Protein AF-A0A328YTG0-F1 (afdb_monomer_lite)

Radius of gyration: 19.17 Å; chains: 1; bounding box: 48×39×54 Å

Sequence (251 aa):
MDTKIQKLYKFLKENRQYNKQVQEGFIKSCIAIKDLSPEQKVLNLLYGVVNTQSQPKIDKIGPFFKKMYQKDSDLTSYKGFIKTLKKEPKSSDSLFELMKSQNGWGAKTSALFVKYIYLIHTDDSLRDFKIWDDFSLNEYELKLPVDAVITHIFKNNLLNQGCRLDFDGINEFIGKYYSKNNDFIIWDELWFWGFITQKIENNKRVSNEFNENKFWCLQYLEKDIVKIKPLAEKFLQILKNLNIELIDRLL

Foldseek 3Di:
DPVLVVVLLVLLVVPVVQVVLLLVVLLCVQQVDPPDALLSSLLSLLVSLQVVDPDQPCVQCVVVVVLCPDPQQDRNAPVSNLCSLPVDDDLLDAQQVSQCPRGRRHNLSSLSSLLSLCCCVPPPVNPVRNSHPNDDPPRDFHFQSDDPLNLCLCVPLVVPPVFDSDRVRVRVSCCVPPRDPVSSSSSNSSNVLSQQQWDADPNDIDRDAGNVVSLVVSVRGDNPCVVVRVSSVVSSVSSVVSVPVVVVVVD

pLDDT: mean 89.76, std 11.79, range [36.12, 98.19]

Secondary structure (DSSP, 8-state):
--HHHHHHHHHHHHTTHHHHHHHHHHHHHHH-STT--HHHHHHHHHHHHHHTSSS--HHHHHHHHHHHTSTT---SSHHHHHHHH-SS--TT--HHHHHHTSTT--HHHHHHHHHHHHHHHH-GGGGGG---TT--GGG--------HHHHHHHHHSS--SS--SSHHHHHHHHHHH--SHHHHHHHHHHHHHHHHH-EEETTEEE-SS--HHHHHT-TTS---HHHHHHHHHHHHHHHHHHHHTTTTT--

Structure (mmCIF, N/CA/C/O backbone):
data_AF-A0A328YTG0-F1
#
_entry.id   AF-A0A328YTG0-F1
#
loop_
_atom_site.group_PDB
_atom_site.id
_atom_site.type_symbol
_atom_site.label_atom_id
_atom_site.label_alt_id
_atom_site.label_comp_id
_atom_site.label_asym_id
_atom_site.label_entity_id
_atom_site.label_seq_id
_atom_site.pdbx_PDB_ins_code
_atom_site.Cartn_x
_atom_site.Cartn_y
_atom_site.Cartn_z
_atom_site.occupancy
_atom_site.B_iso_or_equiv
_atom_site.auth_seq_id
_atom_site.auth_comp_id
_atom_site.auth_asym_id
_atom_site.auth_atom_id
_atom_site.pdbx_PDB_model_num
ATOM 1 N N . MET A 1 1 ? -2.713 19.282 18.626 1.00 53.88 1 MET A N 1
ATOM 2 C CA . MET A 1 1 ? -3.132 18.113 17.826 1.00 53.88 1 MET A CA 1
ATOM 3 C C . MET A 1 1 ? -4.086 17.302 18.676 1.00 53.88 1 MET A C 1
ATOM 5 O O . MET A 1 1 ? -3.816 17.163 19.862 1.00 53.88 1 MET A O 1
ATOM 9 N N . ASP A 1 2 ? -5.209 16.865 18.116 1.00 67.00 2 ASP A N 1
ATOM 10 C CA . ASP A 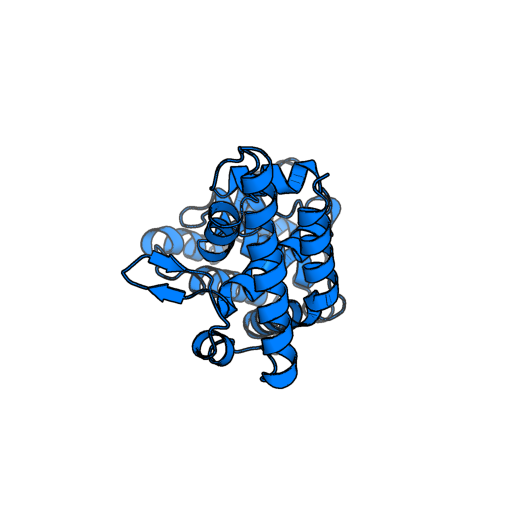1 2 ? -6.239 16.137 18.862 1.00 67.00 2 ASP A CA 1
ATOM 11 C C . ASP A 1 2 ? -5.634 14.877 19.518 1.00 67.00 2 ASP A C 1
ATOM 13 O O . ASP A 1 2 ? -4.998 14.061 18.840 1.00 67.00 2 ASP A O 1
ATOM 17 N N . THR A 1 3 ? -5.799 14.732 20.838 1.00 72.31 3 THR A N 1
ATOM 18 C CA . THR A 1 3 ? -5.273 13.606 21.637 1.00 72.31 3 THR A CA 1
ATOM 19 C C . THR A 1 3 ? -5.761 12.258 21.098 1.00 72.31 3 THR A C 1
ATOM 21 O O . THR A 1 3 ? -5.109 11.227 21.271 1.00 72.31 3 THR A O 1
ATOM 24 N N . LYS A 1 4 ? -6.878 12.266 20.372 1.00 74.88 4 LYS A N 1
ATOM 25 C CA . LYS A 1 4 ? -7.475 11.127 19.682 1.00 74.88 4 LYS A CA 1
ATOM 26 C C . LYS A 1 4 ? -6.690 10.624 18.474 1.00 74.88 4 LYS A C 1
ATOM 28 O O . LYS A 1 4 ? -6.416 9.429 18.382 1.00 74.88 4 LYS A O 1
ATOM 33 N N . ILE A 1 5 ? -6.302 11.519 17.565 1.00 84.94 5 ILE A N 1
ATOM 34 C CA . ILE A 1 5 ? -5.508 11.175 16.371 1.00 84.94 5 ILE A CA 1
ATOM 35 C C . ILE A 1 5 ? -4.171 10.583 16.808 1.00 84.94 5 ILE A C 1
ATOM 37 O O . ILE A 1 5 ? -3.704 9.608 16.228 1.00 84.94 5 ILE A O 1
ATOM 41 N N . GLN A 1 6 ? -3.599 11.113 17.891 1.00 87.75 6 GLN A N 1
ATOM 42 C CA . GLN A 1 6 ? -2.381 10.579 18.491 1.00 87.75 6 GLN A CA 1
ATOM 43 C C . GLN A 1 6 ? -2.583 9.173 19.071 1.00 87.75 6 GLN A C 1
ATOM 45 O O . GLN A 1 6 ? -1.747 8.303 18.833 1.00 87.75 6 GLN A O 1
ATOM 50 N N . LYS A 1 7 ? -3.690 8.918 19.789 1.00 90.81 7 LYS A N 1
ATOM 51 C CA . LYS A 1 7 ? -4.042 7.571 20.284 1.00 90.81 7 LYS A CA 1
ATOM 52 C C . LYS A 1 7 ? -4.216 6.576 19.136 1.00 90.81 7 LYS A C 1
ATOM 54 O O . LYS A 1 7 ? -3.685 5.471 19.215 1.00 90.81 7 LYS A O 1
ATOM 59 N N . LEU A 1 8 ? -4.918 6.974 18.074 1.00 92.50 8 LEU A N 1
ATOM 60 C CA . LEU A 1 8 ? -5.112 6.149 16.885 1.00 92.50 8 LEU A CA 1
ATOM 61 C C . LEU A 1 8 ? -3.778 5.863 16.193 1.00 92.50 8 LEU A C 1
ATOM 63 O O . LEU A 1 8 ? -3.428 4.704 16.017 1.00 92.50 8 LEU A O 1
ATOM 67 N N . TYR A 1 9 ? -2.992 6.892 15.881 1.00 93.75 9 TYR A N 1
ATOM 68 C CA . TYR A 1 9 ? -1.682 6.732 15.252 1.00 93.75 9 TYR A CA 1
ATOM 69 C C . TYR A 1 9 ? -0.744 5.850 16.092 1.00 93.75 9 TYR A C 1
ATOM 71 O O . TYR A 1 9 ? -0.072 4.973 15.553 1.00 93.75 9 TYR A O 1
ATOM 79 N N . LYS A 1 10 ? -0.740 6.019 17.423 1.00 95.44 10 LYS A N 1
ATOM 80 C CA . LYS A 1 10 ? 0.007 5.151 18.343 1.00 95.44 10 LYS A CA 1
ATOM 81 C C . LYS A 1 10 ? -0.454 3.696 18.236 1.00 95.44 10 LYS A C 1
ATOM 83 O O . LYS A 1 10 ? 0.390 2.820 18.079 1.00 95.44 10 LYS A O 1
ATOM 88 N N . PHE A 1 11 ? -1.764 3.445 18.252 1.00 97.12 11 PHE A N 1
ATOM 89 C CA . PHE A 1 11 ? -2.318 2.102 18.068 1.00 97.12 11 PHE A CA 1
ATOM 90 C C . PHE A 1 11 ? -1.890 1.482 16.730 1.00 97.12 11 PHE A C 1
ATOM 92 O O . PHE A 1 11 ? -1.427 0.344 16.715 1.00 97.12 11 PHE A O 1
ATOM 99 N N . LEU A 1 12 ? -1.993 2.224 15.622 1.00 97.25 12 LEU A N 1
ATOM 100 C CA . LEU A 1 12 ? -1.579 1.745 14.298 1.00 97.25 12 LEU A CA 1
ATOM 101 C C . LEU A 1 12 ? -0.088 1.388 14.285 1.00 97.25 12 LEU A C 1
ATOM 103 O O . LEU A 1 12 ? 0.294 0.309 13.842 1.00 97.25 12 LEU A O 1
ATOM 107 N N . LYS A 1 13 ? 0.752 2.259 14.851 1.00 96.94 13 LYS A N 1
ATOM 108 C CA . LYS A 1 13 ? 2.200 2.054 14.935 1.00 96.94 13 LYS A CA 1
ATOM 109 C C . LYS A 1 13 ? 2.576 0.822 15.763 1.00 96.94 13 LYS A C 1
ATOM 111 O O . LYS A 1 13 ? 3.457 0.072 15.352 1.00 96.94 13 LYS A O 1
ATOM 116 N N . GLU A 1 14 ? 1.934 0.622 16.913 1.00 98.06 14 GLU A N 1
ATOM 117 C CA . GLU A 1 14 ? 2.199 -0.499 17.830 1.00 98.06 14 GLU A CA 1
ATOM 118 C C . GLU A 1 14 ? 1.735 -1.854 17.284 1.00 98.06 14 GLU A C 1
ATOM 120 O O . GLU A 1 14 ? 2.237 -2.883 17.724 1.00 98.06 14 GLU A O 1
ATOM 125 N N . ASN A 1 15 ? 0.796 -1.863 16.332 1.00 98.06 15 ASN A N 1
ATOM 126 C CA . ASN A 1 15 ? 0.204 -3.088 15.794 1.00 98.06 15 ASN A CA 1
ATOM 127 C C . ASN A 1 15 ? 0.444 -3.264 14.284 1.00 98.06 15 ASN A C 1
ATOM 129 O O . ASN A 1 15 ? -0.279 -4.007 13.618 1.00 98.06 15 ASN A O 1
ATOM 133 N N . ARG A 1 16 ? 1.471 -2.598 13.740 1.00 96.25 16 ARG A N 1
ATOM 134 C CA . ARG A 1 16 ? 1.787 -2.585 12.300 1.00 96.25 16 ARG A CA 1
ATOM 135 C C . ARG A 1 16 ? 2.134 -3.952 11.706 1.00 96.25 16 ARG A C 1
ATOM 137 O O . ARG A 1 16 ? 2.110 -4.133 10.493 1.00 96.25 16 ARG A O 1
ATOM 144 N N . GLN A 1 17 ? 2.530 -4.913 12.540 1.00 96.56 17 GLN A N 1
ATOM 145 C CA . GLN A 1 17 ? 3.007 -6.224 12.102 1.00 96.56 17 GLN A CA 1
ATOM 146 C C . GLN A 1 17 ? 1.956 -6.998 11.297 1.00 96.56 17 GLN A C 1
ATOM 148 O O . GLN A 1 17 ? 2.320 -7.734 10.385 1.00 96.56 17 GLN A O 1
ATOM 153 N N . TYR A 1 18 ? 0.665 -6.807 11.586 1.00 97.62 18 TYR A N 1
ATOM 154 C CA . TYR A 1 18 ? -0.401 -7.590 10.959 1.00 97.62 18 TYR A CA 1
ATOM 155 C C . TYR A 1 18 ? -0.642 -7.186 9.504 1.00 97.62 18 TYR A C 1
ATOM 157 O O . TYR A 1 18 ? -0.637 -8.033 8.612 1.00 97.62 18 TYR A O 1
ATOM 165 N N . ASN A 1 19 ? -0.800 -5.891 9.230 1.00 97.25 19 ASN A N 1
ATOM 166 C CA . ASN A 1 19 ? -0.928 -5.427 7.853 1.00 97.25 19 ASN A CA 1
ATOM 167 C C . ASN A 1 19 ? 0.410 -5.530 7.114 1.00 97.25 19 ASN A C 1
ATOM 169 O O . ASN A 1 19 ? 0.412 -5.862 5.933 1.00 97.25 19 ASN A O 1
ATOM 173 N N . LYS A 1 20 ? 1.548 -5.321 7.800 1.00 96.81 20 LYS A N 1
ATOM 174 C CA . LYS A 1 20 ? 2.876 -5.575 7.220 1.00 96.81 20 LYS A CA 1
ATOM 175 C C . LYS A 1 20 ? 2.965 -7.003 6.678 1.00 96.81 20 LYS A C 1
ATOM 177 O O . LYS A 1 20 ? 3.354 -7.174 5.529 1.00 96.81 20 LYS A O 1
ATOM 182 N N . GLN A 1 21 ? 2.526 -8.006 7.441 1.00 97.38 21 GLN A N 1
ATOM 183 C CA . GLN A 1 21 ? 2.473 -9.393 6.973 1.00 97.38 21 GLN A CA 1
ATOM 184 C C . GLN A 1 21 ? 1.595 -9.546 5.720 1.00 97.38 21 GLN A C 1
ATOM 186 O O . GLN A 1 21 ? 2.004 -10.191 4.753 1.00 97.38 21 GLN A O 1
ATOM 191 N N . VAL A 1 22 ? 0.412 -8.920 5.706 1.00 97.56 22 VAL A N 1
ATOM 192 C CA . VAL A 1 22 ? -0.492 -8.964 4.546 1.00 97.56 22 VAL A CA 1
ATOM 193 C C . VAL A 1 22 ? 0.151 -8.348 3.302 1.00 97.56 22 VAL A C 1
ATOM 195 O O . VAL A 1 22 ? 0.090 -8.932 2.219 1.00 97.56 22 VAL A O 1
ATOM 198 N N . GLN A 1 23 ? 0.787 -7.187 3.451 1.00 97.06 23 GLN A N 1
ATOM 199 C CA . GLN A 1 23 ? 1.435 -6.470 2.355 1.00 97.06 23 GLN A CA 1
ATOM 200 C C . GLN A 1 23 ? 2.671 -7.192 1.843 1.00 97.06 23 GLN A C 1
ATOM 202 O O . GLN A 1 23 ? 2.830 -7.323 0.634 1.00 97.06 23 GLN A O 1
ATOM 207 N N . GLU A 1 24 ? 3.521 -7.696 2.735 1.00 97.44 24 GLU A N 1
ATOM 208 C CA . GLU A 1 24 ? 4.673 -8.498 2.341 1.00 97.44 24 GLU A CA 1
ATOM 209 C C . GLU A 1 24 ? 4.255 -9.762 1.604 1.00 97.44 24 GLU A C 1
ATOM 211 O O . GLU A 1 24 ? 4.852 -10.085 0.582 1.00 97.44 24 GLU A O 1
ATOM 216 N N . GLY A 1 25 ? 3.237 -10.472 2.098 1.00 97.62 25 GLY A N 1
ATOM 217 C CA . GLY A 1 25 ? 2.728 -11.665 1.432 1.00 97.62 25 GLY A CA 1
ATOM 218 C C . GLY A 1 25 ? 2.202 -11.352 0.034 1.00 97.62 25 GLY A C 1
ATOM 219 O O . GLY A 1 25 ? 2.545 -12.055 -0.914 1.00 97.62 25 GLY A O 1
ATOM 220 N N . PHE A 1 26 ? 1.467 -10.245 -0.122 1.00 97.69 26 PHE A N 1
ATOM 221 C CA . PHE A 1 26 ? 1.035 -9.766 -1.433 1.00 97.69 26 PHE A CA 1
ATOM 222 C C . PHE A 1 26 ? 2.227 -9.446 -2.343 1.00 97.69 26 PHE A C 1
ATOM 224 O O . PHE A 1 26 ? 2.309 -9.986 -3.443 1.00 97.69 26 PHE A O 1
ATOM 231 N N . ILE A 1 27 ? 3.181 -8.630 -1.887 1.00 98.06 27 ILE A N 1
ATOM 232 C CA . ILE A 1 27 ? 4.365 -8.257 -2.674 1.00 98.06 27 ILE A CA 1
ATOM 233 C C . ILE A 1 27 ? 5.129 -9.513 -3.106 1.00 98.06 27 ILE A C 1
ATOM 235 O O . ILE A 1 27 ? 5.386 -9.700 -4.295 1.00 98.06 27 ILE A O 1
ATOM 239 N N . LYS A 1 28 ? 5.439 -10.405 -2.159 1.00 97.50 28 LYS A N 1
ATOM 240 C CA . LYS A 1 28 ? 6.154 -11.661 -2.416 1.00 97.50 28 LYS A CA 1
ATOM 241 C C . LYS A 1 28 ? 5.385 -12.545 -3.399 1.00 97.50 28 LYS A C 1
ATOM 243 O O . LYS A 1 28 ? 6.006 -13.102 -4.294 1.00 97.50 28 LYS A O 1
ATOM 248 N N . SER A 1 29 ? 4.054 -12.604 -3.323 1.00 96.75 29 SER A N 1
ATOM 249 C CA . SER A 1 29 ? 3.248 -13.352 -4.301 1.00 96.75 29 SER A CA 1
ATOM 250 C C . SER A 1 29 ? 3.416 -12.850 -5.742 1.00 96.75 29 SER A C 1
ATOM 252 O O . SER A 1 29 ? 3.275 -13.631 -6.679 1.00 96.75 29 SER A O 1
ATOM 254 N N . CYS A 1 30 ? 3.752 -11.568 -5.928 1.00 97.19 30 CYS A N 1
ATOM 255 C CA . CYS A 1 30 ? 3.998 -10.984 -7.244 1.00 97.19 30 CYS A CA 1
ATOM 256 C C . CYS A 1 30 ? 5.449 -11.172 -7.718 1.00 97.19 30 CYS A C 1
ATOM 258 O O . CYS A 1 30 ? 5.671 -11.414 -8.905 1.00 97.19 30 CYS A O 1
ATOM 260 N N . ILE A 1 31 ? 6.435 -11.022 -6.823 1.00 96.50 31 ILE A N 1
ATOM 261 C CA . ILE A 1 31 ? 7.846 -10.842 -7.224 1.00 96.50 31 ILE A CA 1
ATOM 262 C C . ILE A 1 31 ? 8.825 -11.890 -6.681 1.00 96.50 31 ILE A C 1
ATOM 264 O O . ILE A 1 31 ? 9.949 -11.961 -7.170 1.00 96.50 31 ILE A O 1
ATOM 268 N N . ALA A 1 32 ? 8.438 -12.706 -5.696 1.00 93.06 32 ALA A N 1
ATOM 269 C CA . ALA A 1 32 ? 9.299 -13.731 -5.096 1.00 93.06 32 ALA A CA 1
ATOM 270 C C . ALA A 1 32 ? 9.244 -15.064 -5.865 1.00 93.06 32 ALA A C 1
ATOM 272 O O . ALA A 1 32 ? 9.279 -16.144 -5.277 1.00 93.06 32 ALA A O 1
ATOM 273 N N . ILE A 1 33 ? 9.135 -14.985 -7.191 1.00 92.06 33 ILE A N 1
ATOM 274 C CA . ILE A 1 33 ? 9.243 -16.137 -8.086 1.00 92.06 33 ILE A CA 1
ATOM 275 C C . ILE A 1 33 ? 10.714 -16.259 -8.486 1.00 92.06 33 ILE A C 1
ATOM 277 O O . ILE A 1 33 ? 11.394 -15.258 -8.728 1.00 92.06 33 ILE A O 1
ATOM 281 N N . LYS A 1 34 ? 11.216 -17.494 -8.511 1.00 90.25 34 LYS A N 1
ATOM 282 C CA . LYS A 1 34 ? 12.612 -17.774 -8.839 1.00 90.25 34 LYS A CA 1
ATOM 283 C C . LYS A 1 34 ? 12.952 -17.238 -10.237 1.00 90.25 34 LYS A C 1
ATOM 285 O O . LYS A 1 34 ? 12.151 -17.376 -11.157 1.00 90.25 34 LYS A O 1
ATOM 290 N N . ASP A 1 35 ? 14.145 -16.662 -10.369 1.00 90.69 35 ASP A N 1
ATOM 291 C CA . ASP A 1 35 ? 14.746 -16.256 -11.644 1.00 90.69 35 ASP A CA 1
ATOM 292 C C . ASP A 1 35 ? 13.957 -15.185 -12.435 1.00 90.69 35 ASP A C 1
ATOM 294 O O . ASP A 1 35 ? 14.142 -15.053 -13.643 1.00 90.69 35 ASP A O 1
ATOM 298 N N . LEU A 1 36 ? 13.102 -14.382 -11.776 1.00 94.75 36 LEU A N 1
ATOM 299 C CA . LEU A 1 36 ? 12.457 -13.241 -12.437 1.00 94.75 36 LEU A CA 1
ATOM 300 C C . LEU A 1 36 ? 13.445 -12.109 -12.730 1.00 94.75 36 LEU A C 1
ATOM 302 O O . LEU A 1 36 ? 14.123 -11.610 -11.823 1.00 94.75 36 LEU A O 1
ATOM 306 N N . SER A 1 37 ? 13.420 -11.623 -13.970 1.00 95.44 37 SER A N 1
ATOM 307 C CA . SER A 1 37 ? 14.099 -10.387 -14.359 1.00 95.44 37 SER A CA 1
ATOM 308 C C . SER A 1 37 ? 13.442 -9.151 -13.713 1.00 95.44 37 SER A C 1
ATOM 310 O O . SER A 1 37 ? 12.271 -9.213 -13.310 1.00 95.44 37 SER A O 1
ATOM 312 N N . PRO A 1 38 ? 14.144 -8.005 -13.618 1.00 96.12 38 PRO A N 1
ATOM 313 C CA . PRO A 1 38 ? 13.551 -6.745 -13.159 1.00 96.12 38 PRO A CA 1
ATOM 314 C C . PRO A 1 38 ? 12.253 -6.381 -13.893 1.00 96.12 38 PRO A C 1
ATOM 316 O O . PRO A 1 38 ? 11.261 -6.017 -13.257 1.00 96.12 38 PRO A O 1
ATOM 319 N N . GLU A 1 39 ? 12.217 -6.566 -15.215 1.00 96.50 39 GLU A N 1
ATOM 320 C CA . GLU A 1 39 ? 11.044 -6.292 -16.046 1.00 96.50 39 GLU A CA 1
ATOM 321 C C . GLU A 1 39 ? 9.861 -7.172 -15.649 1.00 96.50 39 GLU A C 1
ATOM 323 O O . GLU A 1 39 ? 8.743 -6.685 -15.476 1.00 96.50 39 GLU A O 1
ATOM 328 N N . GLN A 1 40 ? 10.100 -8.469 -15.451 1.00 96.69 40 GLN A N 1
ATOM 329 C CA . GLN A 1 40 ? 9.052 -9.396 -15.036 1.00 96.69 40 GLN A CA 1
ATOM 330 C C . GLN A 1 40 ? 8.542 -9.073 -13.629 1.00 96.69 40 GLN A C 1
ATOM 332 O O . GLN A 1 40 ? 7.333 -9.112 -13.399 1.00 96.69 40 GLN A O 1
ATOM 337 N N . LYS A 1 41 ? 9.428 -8.699 -12.695 1.00 97.81 41 LYS A N 1
ATOM 338 C CA . LYS A 1 41 ? 9.031 -8.285 -11.340 1.00 97.81 41 LYS A CA 1
ATOM 339 C C . LYS A 1 41 ? 8.116 -7.062 -11.375 1.00 97.81 41 LYS A C 1
ATOM 341 O O . LYS A 1 41 ? 7.051 -7.090 -10.753 1.00 97.81 41 LYS A O 1
ATOM 346 N N . VAL A 1 42 ? 8.488 -6.003 -12.104 1.00 97.62 42 VAL A N 1
ATOM 347 C CA . VAL A 1 42 ? 7.652 -4.794 -12.173 1.00 97.62 42 VAL A CA 1
ATOM 348 C C . VAL A 1 42 ? 6.337 -5.062 -12.906 1.00 97.62 42 VAL A C 1
ATOM 350 O O . VAL A 1 42 ? 5.290 -4.625 -12.431 1.00 97.62 42 VAL A O 1
ATOM 353 N N . LEU A 1 43 ? 6.343 -5.840 -13.996 1.00 97.75 43 LEU A N 1
ATOM 354 C CA . LEU A 1 43 ? 5.121 -6.223 -14.710 1.00 97.75 43 LEU A CA 1
ATOM 355 C C . LEU A 1 43 ? 4.175 -7.033 -13.818 1.00 97.75 43 LEU A C 1
ATOM 357 O O . LEU A 1 43 ? 2.995 -6.691 -13.719 1.00 97.75 43 LEU A O 1
ATOM 361 N N . ASN A 1 44 ? 4.680 -8.048 -13.113 1.00 97.88 44 ASN A N 1
ATOM 362 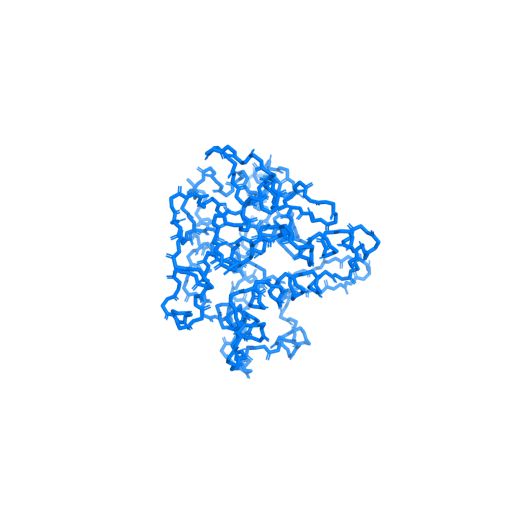C CA . ASN A 1 44 ? 3.879 -8.842 -12.183 1.00 97.88 44 ASN A CA 1
ATOM 363 C C . ASN A 1 44 ? 3.287 -7.980 -11.066 1.00 97.88 44 ASN A C 1
ATOM 365 O O . ASN A 1 44 ? 2.117 -8.143 -10.720 1.00 97.88 44 ASN A O 1
ATOM 369 N N . LEU A 1 45 ? 4.064 -7.037 -10.525 1.00 98.19 45 LEU A N 1
ATOM 370 C CA . LEU A 1 45 ? 3.573 -6.106 -9.513 1.00 98.19 45 LEU A CA 1
ATOM 371 C C . LEU A 1 45 ? 2.480 -5.181 -10.073 1.00 98.19 45 LEU A C 1
ATOM 373 O O . LEU A 1 45 ? 1.453 -4.992 -9.421 1.00 98.19 45 LEU A O 1
ATOM 377 N N . LEU A 1 46 ? 2.655 -4.637 -11.283 1.00 97.44 46 LEU A N 1
ATOM 378 C CA . LEU A 1 46 ? 1.648 -3.811 -11.961 1.00 97.44 46 LEU A CA 1
ATOM 379 C C . LEU A 1 46 ? 0.340 -4.592 -12.173 1.00 97.44 46 LEU A C 1
ATOM 381 O O . LEU A 1 46 ? -0.737 -4.079 -11.859 1.00 97.44 46 LEU A O 1
ATOM 385 N N . TYR A 1 47 ? 0.425 -5.839 -12.652 1.00 96.25 47 TYR A N 1
ATOM 386 C CA . TYR A 1 47 ? -0.733 -6.727 -12.796 1.00 96.25 47 TYR A CA 1
ATOM 387 C C . TYR A 1 47 ? -1.401 -7.012 -11.453 1.00 96.25 47 TYR A C 1
ATOM 389 O O . TYR A 1 47 ? -2.619 -6.867 -11.332 1.00 96.25 47 TYR A O 1
ATOM 397 N N . GLY A 1 48 ? -0.612 -7.363 -10.435 1.00 95.75 48 GLY A N 1
ATOM 398 C CA . GLY A 1 48 ? -1.102 -7.604 -9.083 1.00 95.75 48 GLY A CA 1
ATOM 399 C C . GLY A 1 48 ? -1.888 -6.408 -8.554 1.00 95.75 48 GLY A C 1
ATOM 400 O O . GLY A 1 48 ? -3.027 -6.562 -8.121 1.00 95.75 48 GLY A O 1
ATOM 401 N N . VAL A 1 49 ? -1.321 -5.202 -8.654 1.00 95.88 49 VAL A N 1
ATOM 402 C CA . VAL A 1 49 ? -1.954 -3.963 -8.181 1.00 95.88 49 VAL A CA 1
ATOM 403 C C . VAL A 1 49 ? -3.261 -3.673 -8.919 1.00 95.88 49 VAL A C 1
ATOM 405 O O . VAL A 1 49 ? -4.265 -3.366 -8.272 1.00 95.88 49 VAL A O 1
ATOM 408 N N . VAL A 1 50 ? -3.293 -3.788 -10.248 1.00 93.81 50 VAL A N 1
ATOM 409 C CA . VAL A 1 50 ? -4.524 -3.591 -11.034 1.00 93.81 50 VAL A CA 1
ATOM 410 C C . VAL A 1 50 ? -5.612 -4.581 -10.618 1.00 93.81 50 VAL A C 1
ATOM 412 O O . VAL A 1 50 ? -6.765 -4.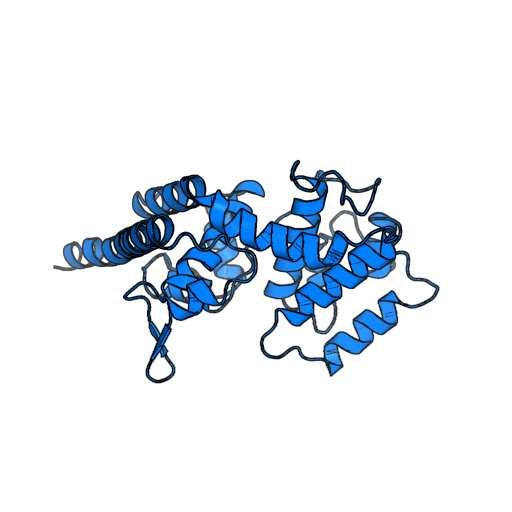183 -10.447 1.00 93.81 50 VAL A O 1
ATOM 415 N N . ASN A 1 51 ? -5.244 -5.839 -10.383 1.00 90.94 51 ASN A N 1
ATOM 416 C CA . ASN A 1 51 ? -6.179 -6.896 -10.007 1.00 90.94 51 ASN A CA 1
ATOM 417 C C . ASN A 1 51 ? -6.684 -6.790 -8.558 1.00 90.94 51 ASN A C 1
ATOM 419 O O . ASN A 1 51 ? -7.605 -7.508 -8.183 1.00 90.94 51 ASN A O 1
ATOM 423 N N . THR A 1 52 ? -6.160 -5.859 -7.751 1.00 88.31 52 THR A N 1
ATOM 424 C CA . THR A 1 52 ? -6.774 -5.511 -6.454 1.00 88.31 52 THR A CA 1
ATOM 425 C C . THR A 1 52 ? -8.028 -4.638 -6.589 1.00 88.31 52 THR A C 1
ATOM 427 O O . THR A 1 52 ? -8.752 -4.426 -5.613 1.00 88.31 52 THR A O 1
ATOM 430 N N . GLN A 1 53 ? -8.299 -4.089 -7.779 1.00 81.06 53 GLN A N 1
ATOM 431 C CA . GLN A 1 53 ? -9.518 -3.326 -8.038 1.00 81.06 53 GLN A CA 1
ATOM 432 C C . GLN A 1 53 ? -10.721 -4.270 -8.122 1.00 81.06 53 GLN A C 1
ATOM 434 O O . GLN A 1 53 ? -10.663 -5.300 -8.782 1.00 81.06 53 GLN A O 1
ATOM 439 N N . SER A 1 54 ? -11.850 -3.891 -7.519 1.00 74.06 54 SER A N 1
ATOM 440 C CA . SER A 1 54 ? -13.076 -4.699 -7.585 1.00 74.06 54 SER A CA 1
ATOM 441 C C . SER A 1 54 ? -13.642 -4.816 -9.004 1.00 74.06 54 SER A C 1
ATOM 443 O O . SER A 1 54 ? -14.278 -5.813 -9.325 1.00 74.06 54 SER A O 1
ATOM 445 N N . GLN A 1 55 ? -13.440 -3.788 -9.838 1.00 79.69 55 GLN A N 1
ATOM 446 C CA . GLN A 1 55 ? -13.867 -3.733 -11.241 1.00 79.69 55 GLN A CA 1
ATOM 447 C C . GLN A 1 55 ? -12.848 -2.915 -12.056 1.00 79.69 55 GLN A C 1
ATOM 449 O O . GLN A 1 55 ? -13.055 -1.715 -12.276 1.00 79.69 55 GLN A O 1
ATOM 454 N N . PRO A 1 56 ? -11.710 -3.509 -12.458 1.00 80.69 56 PRO A N 1
ATOM 455 C CA . PRO A 1 56 ? -10.713 -2.802 -13.249 1.00 80.69 56 PRO A CA 1
ATOM 456 C C . PRO A 1 56 ? -11.297 -2.403 -14.607 1.00 80.69 56 PRO A C 1
ATOM 458 O O . PRO A 1 56 ? -11.954 -3.193 -15.283 1.00 80.69 56 PRO A O 1
ATOM 461 N N . LYS A 1 57 ? -11.045 -1.163 -15.039 1.00 86.75 57 LYS A N 1
ATOM 462 C CA . LYS A 1 57 ? -11.467 -0.671 -16.363 1.00 86.75 57 LYS A CA 1
ATOM 463 C C . LYS A 1 57 ? -10.511 -1.203 -17.433 1.00 86.75 57 LYS A C 1
ATOM 465 O O . LYS A 1 57 ? -9.677 -0.448 -17.928 1.00 86.75 57 LYS A O 1
ATOM 470 N N . ILE A 1 58 ? -10.608 -2.497 -17.750 1.00 88.25 58 ILE A N 1
ATOM 471 C CA . ILE A 1 58 ? -9.647 -3.233 -18.592 1.00 88.25 58 ILE A CA 1
ATOM 472 C C . ILE A 1 58 ? -9.393 -2.524 -19.928 1.00 88.25 58 ILE A C 1
ATOM 474 O O . ILE A 1 58 ? -8.234 -2.348 -20.290 1.00 88.25 58 ILE A O 1
ATOM 478 N N . ASP A 1 59 ? -10.424 -2.002 -20.597 1.00 92.75 59 ASP A N 1
ATOM 479 C CA . ASP A 1 59 ? -10.260 -1.275 -21.869 1.00 92.75 59 ASP A CA 1
ATOM 480 C C . ASP A 1 59 ? -9.380 -0.024 -21.746 1.00 92.75 59 ASP A C 1
ATOM 482 O O . ASP A 1 59 ? -8.679 0.357 -22.683 1.00 92.75 59 ASP A O 1
ATOM 486 N N . LYS A 1 60 ? -9.378 0.613 -20.570 1.00 93.12 60 LYS A N 1
ATOM 487 C CA . LYS A 1 60 ? -8.518 1.768 -20.278 1.00 93.12 60 LYS A CA 1
ATOM 488 C C . LYS A 1 60 ? -7.105 1.354 -19.881 1.00 93.12 60 LYS A C 1
ATOM 490 O O . LYS A 1 60 ? -6.169 2.096 -20.153 1.00 93.12 60 LYS A O 1
ATOM 495 N N . ILE A 1 61 ? -6.960 0.190 -19.252 1.00 93.19 61 ILE A N 1
ATOM 496 C CA . ILE A 1 61 ? -5.693 -0.329 -18.723 1.00 93.19 61 ILE A CA 1
ATOM 497 C C . ILE A 1 61 ? -4.891 -1.078 -19.802 1.00 93.19 61 ILE A C 1
ATOM 499 O O . ILE A 1 61 ? -3.664 -1.029 -19.815 1.00 93.19 61 ILE A O 1
ATOM 503 N N . GLY A 1 62 ? -5.561 -1.739 -20.747 1.00 95.00 62 GLY A N 1
ATOM 504 C CA . GLY A 1 62 ? -4.935 -2.510 -21.822 1.00 95.00 62 GLY A CA 1
ATOM 505 C C . GLY A 1 62 ? -3.886 -1.727 -22.624 1.00 95.00 62 GLY A C 1
ATOM 506 O O . GLY A 1 62 ? -2.781 -2.240 -22.803 1.00 95.00 62 GLY A O 1
ATOM 507 N N . PRO A 1 63 ? -4.158 -0.483 -23.069 1.00 95.06 63 PRO A N 1
ATOM 508 C CA . PRO A 1 63 ? -3.164 0.351 -23.745 1.00 95.06 63 PRO A CA 1
ATOM 509 C C . PRO A 1 63 ? -1.897 0.609 -22.919 1.00 95.06 63 PRO A C 1
ATOM 511 O O . PRO A 1 63 ? -0.807 0.629 -23.486 1.00 95.06 63 PRO A O 1
ATOM 514 N N . PHE A 1 64 ? -2.016 0.754 -21.594 1.00 95.81 64 PHE A N 1
ATOM 515 C CA . PHE A 1 64 ? -0.858 0.912 -20.712 1.00 95.81 64 PHE A CA 1
ATOM 516 C C . PHE A 1 64 ? 0.026 -0.339 -20.728 1.00 95.81 64 PHE A C 1
ATOM 518 O O . PHE A 1 64 ? 1.229 -0.224 -20.931 1.00 95.81 64 PHE A O 1
ATOM 525 N N . PHE A 1 65 ? -0.548 -1.538 -20.590 1.00 96.25 65 PHE A N 1
ATOM 526 C CA . PHE A 1 65 ? 0.259 -2.759 -20.664 1.00 96.25 65 PHE A CA 1
ATOM 527 C C . PHE A 1 65 ? 0.829 -2.976 -22.061 1.00 96.25 65 PHE A C 1
ATOM 529 O O . PHE A 1 65 ? 2.008 -3.278 -22.173 1.00 96.25 65 PHE A O 1
ATOM 536 N N . LYS A 1 66 ? 0.058 -2.735 -23.131 1.00 95.69 66 LYS A N 1
ATOM 537 C CA . LYS A 1 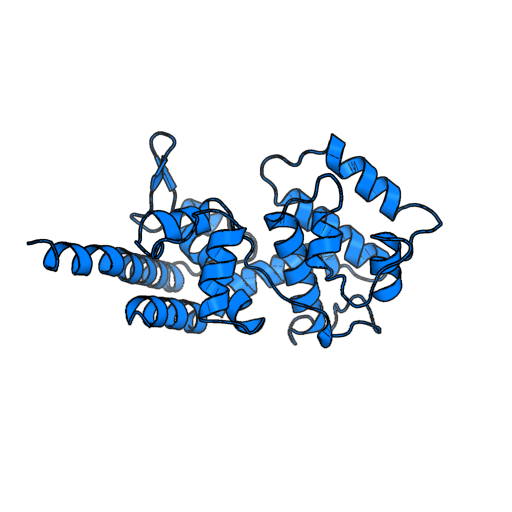66 ? 0.596 -2.790 -24.502 1.00 95.69 66 LYS A CA 1
ATOM 538 C C . LYS A 1 66 ? 1.842 -1.923 -24.640 1.00 95.69 66 LYS A C 1
ATOM 540 O O . LYS A 1 66 ? 2.824 -2.406 -25.184 1.00 95.69 66 LYS A O 1
ATOM 545 N N . LYS A 1 67 ? 1.807 -0.699 -24.099 1.00 94.94 67 LYS A N 1
ATOM 546 C CA . LYS A 1 67 ? 2.957 0.207 -24.039 1.00 94.94 67 LYS A CA 1
ATOM 547 C C . LYS A 1 67 ? 4.143 -0.432 -23.314 1.00 94.94 67 LYS A C 1
ATOM 549 O O . LYS A 1 67 ? 5.206 -0.476 -23.907 1.00 94.94 67 LYS A O 1
ATOM 554 N N . MET A 1 68 ? 3.957 -1.002 -22.117 1.00 95.88 68 MET A N 1
ATOM 555 C CA . MET A 1 68 ? 5.042 -1.641 -21.343 1.00 95.88 68 MET A CA 1
ATOM 556 C C . MET A 1 68 ? 5.745 -2.806 -22.069 1.00 95.88 68 MET A C 1
ATOM 558 O O . MET A 1 68 ? 6.883 -3.121 -21.740 1.00 95.88 68 MET A O 1
ATOM 562 N N . TYR A 1 69 ? 5.082 -3.453 -23.035 1.00 94.81 69 TYR A N 1
ATOM 563 C CA . TYR A 1 69 ? 5.652 -4.537 -23.849 1.00 94.81 69 TYR A CA 1
ATOM 564 C C . TYR A 1 69 ? 6.216 -4.060 -25.203 1.00 94.81 69 TYR A C 1
ATOM 566 O O . TYR A 1 69 ? 6.647 -4.883 -26.013 1.00 94.81 69 TYR A O 1
ATOM 574 N N . GLN A 1 70 ? 6.199 -2.755 -25.494 1.00 92.25 70 GLN A N 1
ATOM 575 C CA . GLN A 1 70 ? 6.810 -2.219 -26.713 1.00 92.25 70 GLN A CA 1
ATOM 576 C C . GLN A 1 70 ? 8.339 -2.267 -26.634 1.00 92.25 70 GLN A C 1
ATOM 578 O O . GLN A 1 70 ? 8.925 -2.185 -25.559 1.00 92.25 70 GLN A O 1
ATOM 583 N N . LYS A 1 71 ? 8.994 -2.361 -27.798 1.00 80.94 71 LYS A N 1
ATOM 584 C CA . LYS A 1 71 ? 10.458 -2.486 -27.916 1.00 80.94 71 LYS A CA 1
ATOM 585 C C . LYS A 1 71 ? 11.227 -1.291 -27.335 1.00 80.94 71 LYS A C 1
ATOM 587 O O . LYS A 1 71 ? 12.385 -1.439 -26.969 1.00 80.94 71 LYS A O 1
ATOM 592 N N . ASP A 1 72 ? 10.615 -0.114 -27.312 1.00 84.12 72 ASP A N 1
ATOM 593 C CA . ASP A 1 72 ? 11.178 1.121 -26.765 1.00 84.12 72 ASP A CA 1
ATOM 594 C C . ASP A 1 72 ? 10.934 1.293 -25.256 1.00 84.12 72 ASP A C 1
ATOM 596 O O . ASP A 1 72 ? 11.435 2.256 -24.675 1.00 84.12 72 ASP A O 1
ATOM 600 N N . SER A 1 73 ? 10.209 0.370 -24.613 1.00 87.56 73 SER A N 1
ATOM 601 C CA . SER A 1 73 ? 10.112 0.327 -23.154 1.00 87.56 73 SER A CA 1
ATOM 602 C C . SER A 1 73 ? 11.396 -0.207 -22.537 1.00 87.56 73 SER A C 1
ATOM 604 O O . SER A 1 73 ? 11.961 -1.198 -22.995 1.00 87.56 73 SER A O 1
ATOM 606 N N . ASP A 1 74 ? 11.812 0.420 -21.444 1.00 94.94 74 ASP A N 1
ATOM 607 C CA . ASP A 1 74 ? 12.884 -0.064 -20.587 1.00 94.94 74 ASP A CA 1
ATOM 608 C C . ASP A 1 74 ? 12.328 -0.233 -19.176 1.00 94.94 74 ASP A C 1
ATOM 610 O O . ASP A 1 74 ? 11.955 0.737 -18.521 1.00 94.94 74 ASP A O 1
ATOM 614 N N . LEU A 1 75 ? 12.242 -1.478 -18.722 1.00 96.62 75 LEU A N 1
ATOM 615 C CA . LEU A 1 75 ? 11.789 -1.824 -17.377 1.00 96.62 75 LEU A CA 1
ATOM 616 C C . LEU A 1 75 ? 12.940 -2.394 -16.523 1.00 96.62 75 LEU A C 1
ATOM 618 O O . LEU A 1 75 ? 12.718 -2.761 -15.368 1.00 96.62 75 LEU A O 1
ATOM 622 N N . THR A 1 76 ? 14.158 -2.469 -17.083 1.00 96.12 76 THR A N 1
ATOM 623 C CA . THR A 1 76 ? 15.354 -3.039 -16.430 1.00 96.12 76 THR A CA 1
ATOM 624 C C . THR A 1 76 ? 15.907 -2.142 -15.333 1.00 96.12 76 THR A C 1
ATOM 626 O O . THR A 1 76 ? 16.591 -2.615 -14.430 1.00 96.12 76 THR A O 1
ATOM 629 N N . SER A 1 77 ? 15.610 -0.845 -15.421 1.00 95.81 77 SER A N 1
ATOM 630 C CA . SER A 1 77 ? 16.096 0.204 -14.534 1.00 95.81 77 SER A CA 1
ATOM 631 C C . SER A 1 77 ? 14.956 1.129 -14.119 1.00 95.81 77 SER A C 1
ATOM 633 O O . SER A 1 77 ? 13.963 1.291 -14.837 1.00 95.81 77 SER A O 1
ATOM 635 N N . TYR A 1 78 ? 15.104 1.784 -12.970 1.00 94.12 78 TYR A N 1
ATOM 636 C CA . TYR A 1 78 ? 14.142 2.766 -12.489 1.00 94.12 78 TYR A CA 1
ATOM 637 C C . TYR A 1 78 ? 14.056 3.959 -13.449 1.00 94.12 78 TYR A C 1
ATOM 639 O O . TYR A 1 78 ? 12.961 4.372 -13.839 1.00 94.12 78 TYR A O 1
ATOM 647 N N . LYS A 1 79 ? 15.201 4.483 -13.909 1.00 92.31 79 LYS A N 1
ATOM 648 C CA . LYS A 1 79 ? 15.231 5.579 -14.894 1.00 92.31 79 LYS A CA 1
ATOM 649 C C . LYS A 1 79 ? 14.590 5.178 -16.220 1.00 92.31 79 LYS A C 1
ATOM 651 O O . LYS A 1 79 ? 13.892 5.994 -16.828 1.00 92.31 79 LYS A O 1
ATOM 656 N N . GLY A 1 80 ? 14.817 3.943 -16.662 1.00 94.69 80 GLY A N 1
ATOM 657 C CA . GLY A 1 80 ? 14.155 3.354 -17.822 1.00 94.69 80 GLY A CA 1
ATOM 658 C C . GLY A 1 80 ? 12.641 3.334 -17.653 1.00 94.69 80 GLY A C 1
ATOM 659 O O . GLY A 1 80 ? 11.909 3.820 -18.519 1.00 94.69 80 GLY A O 1
ATOM 660 N N . PHE A 1 81 ? 12.165 2.870 -16.496 1.00 95.56 81 PHE A N 1
ATOM 661 C CA . PHE A 1 81 ? 10.738 2.784 -16.212 1.00 95.56 81 PHE A CA 1
ATOM 662 C C . PHE A 1 81 ? 10.073 4.167 -16.231 1.00 95.56 81 PHE A C 1
ATOM 664 O O . PHE A 1 81 ? 9.040 4.358 -16.874 1.00 95.56 81 PHE A O 1
ATOM 671 N N . ILE A 1 82 ? 10.705 5.172 -15.619 1.00 93.62 82 ILE A N 1
ATOM 672 C CA . ILE A 1 82 ? 10.230 6.562 -15.641 1.00 93.62 82 ILE A CA 1
ATOM 673 C C . ILE A 1 82 ? 10.162 7.115 -17.075 1.00 93.62 82 ILE A C 1
ATOM 675 O O . ILE A 1 82 ? 9.142 7.698 -17.458 1.00 93.62 82 ILE A O 1
ATOM 679 N N . LYS A 1 83 ? 11.194 6.881 -17.899 1.00 93.69 83 LYS A N 1
ATOM 680 C CA . LYS A 1 83 ? 11.195 7.262 -19.326 1.00 93.69 83 LYS A CA 1
ATOM 681 C C . LYS A 1 83 ? 10.114 6.542 -20.127 1.00 93.69 83 LYS A C 1
ATOM 683 O O . LYS A 1 83 ? 9.510 7.131 -21.023 1.00 93.69 83 LYS A O 1
ATOM 688 N N . THR A 1 84 ? 9.835 5.291 -19.776 1.00 95.38 84 THR A N 1
ATOM 689 C CA . THR A 1 84 ? 8.739 4.527 -20.366 1.00 95.38 84 THR A CA 1
ATOM 690 C C . THR A 1 84 ? 7.406 5.194 -20.030 1.00 95.38 84 THR A C 1
ATOM 692 O O . THR A 1 84 ? 6.585 5.412 -20.916 1.00 95.38 84 THR A O 1
ATOM 695 N N . LEU A 1 85 ? 7.174 5.621 -18.784 1.00 94.12 85 LEU A N 1
ATOM 696 C CA . LEU A 1 85 ? 5.950 6.345 -18.410 1.00 94.12 85 LEU A CA 1
ATOM 697 C C . LEU A 1 85 ? 5.816 7.686 -19.144 1.00 94.12 85 LEU A C 1
ATOM 699 O O . LEU A 1 85 ? 4.718 8.009 -19.615 1.00 94.12 85 LEU A O 1
ATOM 703 N N . LYS A 1 86 ? 6.921 8.420 -19.309 1.00 92.31 86 LYS A N 1
ATOM 704 C CA . LYS A 1 86 ? 6.981 9.713 -19.998 1.00 92.31 86 LYS A CA 1
ATOM 705 C C . LYS A 1 86 ? 8.332 9.884 -20.692 1.00 92.31 86 LYS A C 1
ATOM 707 O O . LYS A 1 86 ? 9.352 9.949 -20.020 1.00 92.31 86 LYS A O 1
ATOM 712 N N . LYS A 1 87 ? 8.319 10.048 -22.021 1.00 86.06 87 LYS A N 1
ATOM 713 C CA . LYS A 1 87 ? 9.521 10.109 -22.878 1.00 86.06 87 LYS A CA 1
ATOM 714 C C . LYS A 1 87 ? 10.575 11.122 -22.405 1.00 86.06 87 LYS A C 1
ATOM 716 O O . LYS A 1 87 ? 11.767 10.838 -22.461 1.00 86.06 87 LYS A O 1
ATOM 721 N N . GLU A 1 88 ? 10.127 12.282 -21.929 1.00 88.19 88 GLU A N 1
ATOM 722 C CA . GLU A 1 88 ? 10.974 13.356 -21.397 1.00 88.19 88 GLU A CA 1
ATOM 723 C C . GLU A 1 88 ? 10.532 13.702 -19.964 1.00 88.19 88 GLU A C 1
ATOM 725 O O . GLU A 1 88 ? 9.735 14.627 -19.759 1.00 88.19 88 GLU A O 1
ATOM 730 N N . PRO A 1 89 ? 10.973 12.918 -18.963 1.00 86.06 89 PRO A N 1
ATOM 731 C CA . PRO A 1 89 ? 10.634 13.166 -17.573 1.00 86.06 89 PRO A CA 1
ATOM 732 C C . PRO A 1 89 ? 11.449 14.351 -17.041 1.00 86.06 89 PRO A C 1
ATOM 734 O O . PRO A 1 89 ? 12.645 14.482 -17.303 1.00 86.06 89 PRO A O 1
ATOM 737 N N . LYS A 1 90 ? 10.791 15.230 -16.292 1.00 85.88 90 LYS A N 1
ATOM 738 C CA . LYS A 1 90 ? 11.421 16.334 -15.562 1.00 85.88 90 LYS A CA 1
ATOM 739 C C . LYS A 1 90 ? 11.826 15.841 -14.177 1.00 85.88 90 LYS A C 1
ATOM 741 O O . LYS A 1 90 ? 11.168 14.971 -13.622 1.00 85.88 90 LYS A O 1
ATOM 746 N N . SER A 1 91 ? 12.839 16.456 -13.571 1.00 80.31 91 SER A N 1
ATOM 747 C CA . SER A 1 91 ? 13.242 16.148 -12.186 1.00 80.31 91 SER A CA 1
ATOM 748 C C . SER A 1 91 ? 12.129 16.378 -11.155 1.00 80.31 91 SER A C 1
ATOM 750 O O . SER A 1 91 ? 12.155 15.792 -10.082 1.00 80.31 91 SER A O 1
ATOM 752 N N . SER A 1 92 ? 11.144 17.223 -11.474 1.00 77.81 92 SER A N 1
ATOM 753 C CA . SER A 1 92 ? 9.957 17.463 -10.650 1.00 77.81 92 SER A CA 1
ATOM 754 C C . SER A 1 92 ? 8.869 16.391 -10.789 1.00 77.81 92 SER A C 1
ATOM 756 O O . SER A 1 92 ? 7.869 16.455 -10.078 1.00 77.81 92 SER A O 1
ATOM 758 N N . ASP A 1 93 ? 8.986 15.468 -11.748 1.00 82.69 93 ASP A N 1
ATOM 759 C CA . ASP A 1 93 ? 7.965 14.450 -11.979 1.00 82.69 93 ASP A CA 1
ATOM 760 C C . ASP A 1 93 ? 8.097 13.336 -10.934 1.00 82.69 93 ASP A C 1
ATOM 762 O O . ASP A 1 93 ? 9.023 12.529 -10.980 1.00 82.69 93 ASP A O 1
ATOM 766 N N . SER A 1 94 ? 7.143 13.253 -10.006 1.00 89.62 94 SER A N 1
ATOM 767 C CA . SER A 1 94 ? 7.081 12.127 -9.073 1.00 89.62 94 SER A CA 1
ATOM 768 C C . SER A 1 94 ? 6.499 10.885 -9.752 1.00 89.62 94 SER A C 1
ATOM 770 O O . SER A 1 94 ? 5.607 10.977 -10.606 1.00 89.62 94 SER A O 1
ATOM 772 N N . LEU A 1 95 ? 6.941 9.694 -9.326 1.00 93.25 95 LEU A N 1
ATOM 773 C CA . LEU A 1 95 ? 6.391 8.436 -9.842 1.00 93.25 95 LEU A CA 1
ATOM 774 C C . LEU A 1 95 ? 4.865 8.362 -9.656 1.00 93.25 95 LEU A C 1
ATOM 776 O O . LEU A 1 95 ? 4.160 7.849 -10.523 1.00 93.25 95 LEU A O 1
ATOM 780 N N . PHE A 1 96 ? 4.340 8.905 -8.554 1.00 94.31 96 PHE A N 1
ATOM 781 C CA . PHE A 1 96 ? 2.901 8.954 -8.304 1.00 94.31 96 PHE A CA 1
ATOM 782 C C . PHE A 1 96 ? 2.141 9.696 -9.408 1.00 94.31 96 PHE A C 1
ATOM 784 O O . PHE A 1 96 ? 1.177 9.147 -9.948 1.00 94.31 96 PHE A O 1
ATOM 791 N N . GLU A 1 97 ? 2.567 10.912 -9.763 1.00 93.62 97 GLU A N 1
ATOM 792 C CA . GLU A 1 97 ? 1.883 11.705 -10.789 1.00 93.62 97 GLU A CA 1
ATOM 793 C C . GLU A 1 97 ? 2.065 11.087 -12.181 1.00 93.62 97 GLU A C 1
ATOM 795 O O . GLU A 1 97 ? 1.112 11.026 -12.962 1.00 93.62 97 GLU A O 1
ATOM 800 N N . LEU A 1 98 ? 3.242 10.519 -12.473 1.00 94.62 98 LEU A N 1
ATOM 801 C CA . LEU A 1 98 ? 3.476 9.795 -13.725 1.00 94.62 98 LEU A CA 1
ATOM 802 C C . LEU A 1 98 ? 2.549 8.589 -13.867 1.00 94.62 98 LEU A C 1
ATOM 804 O O . LEU A 1 98 ? 1.927 8.431 -14.918 1.00 94.62 98 LEU A O 1
ATOM 808 N N . MET A 1 99 ? 2.391 7.786 -12.813 1.00 95.19 99 MET A N 1
ATOM 809 C CA . MET A 1 99 ? 1.466 6.653 -12.807 1.00 95.19 99 MET A CA 1
ATOM 810 C C . MET A 1 99 ? 0.012 7.117 -12.904 1.00 95.19 99 MET A C 1
ATOM 812 O O . MET A 1 99 ? -0.728 6.617 -13.742 1.00 95.19 99 MET A O 1
ATOM 816 N N . LYS A 1 100 ? -0.405 8.106 -12.101 1.00 95.00 100 LYS A N 1
ATOM 817 C CA . LYS A 1 100 ? -1.771 8.671 -12.116 1.00 95.00 100 LYS A CA 1
ATOM 818 C C . LYS A 1 100 ? -2.147 9.285 -13.471 1.00 95.00 100 LYS A C 1
ATOM 820 O O . LYS A 1 100 ? -3.323 9.304 -13.823 1.00 95.00 100 LYS A O 1
ATOM 825 N N . SER A 1 101 ? -1.169 9.772 -14.235 1.00 94.38 101 SER A N 1
ATOM 826 C CA . SER A 1 101 ? -1.397 10.296 -15.587 1.00 94.38 101 SER A CA 1
ATOM 827 C C . SER A 1 101 ? -1.655 9.208 -16.639 1.00 94.38 101 SER A C 1
ATOM 829 O O . SER A 1 101 ? -2.162 9.514 -17.719 1.00 94.38 101 SER A O 1
ATOM 831 N N . GLN A 1 102 ? -1.343 7.938 -16.350 1.00 94.88 102 GLN A N 1
ATOM 832 C CA . GLN A 1 102 ? -1.607 6.844 -17.281 1.00 94.88 102 GLN A CA 1
ATOM 833 C C . GLN A 1 102 ? -3.104 6.506 -17.296 1.00 94.88 102 GLN A C 1
ATOM 835 O O . GLN A 1 102 ? -3.759 6.387 -16.258 1.00 94.88 102 GLN A O 1
ATOM 840 N N . ASN A 1 103 ? -3.668 6.300 -18.487 1.00 92.56 103 ASN A N 1
ATOM 841 C CA . ASN A 1 103 ? -5.074 5.920 -18.604 1.00 92.56 103 ASN A CA 1
ATOM 842 C C . ASN A 1 103 ? -5.342 4.593 -17.865 1.00 92.56 103 ASN A C 1
ATOM 844 O O . ASN A 1 103 ? -4.563 3.647 -17.956 1.00 92.56 103 ASN A O 1
ATOM 848 N N . GLY A 1 104 ? -6.437 4.536 -17.106 1.00 90.19 104 GLY A N 1
ATOM 849 C CA . GLY A 1 104 ? -6.779 3.384 -16.264 1.00 90.19 104 GLY A CA 1
ATOM 850 C C . GLY A 1 104 ? -6.118 3.359 -14.877 1.00 90.19 104 GLY A C 1
ATOM 851 O O . GLY A 1 104 ? -6.550 2.572 -14.034 1.00 90.19 104 GLY A O 1
ATOM 852 N N . TRP A 1 105 ? -5.160 4.247 -14.592 1.00 93.88 105 TRP A N 1
ATOM 853 C CA . TRP A 1 105 ? -4.470 4.335 -13.302 1.00 93.88 105 TRP A CA 1
ATOM 854 C C . TRP A 1 105 ? -5.007 5.491 -12.454 1.00 93.88 105 TRP A C 1
ATOM 856 O O . TRP A 1 105 ? -4.589 6.638 -12.561 1.00 93.88 105 TRP A O 1
ATOM 866 N N . GLY A 1 106 ? -5.980 5.189 -11.593 1.00 93.56 106 GLY A N 1
ATOM 867 C CA . GLY A 1 106 ? -6.522 6.167 -10.646 1.00 93.56 106 GLY A CA 1
ATOM 868 C C . GLY A 1 106 ? -5.593 6.431 -9.456 1.00 93.56 106 GLY A C 1
ATOM 869 O O . GLY A 1 106 ? -4.703 5.639 -9.158 1.00 93.56 106 GLY A O 1
ATOM 870 N N . ALA A 1 107 ? -5.866 7.504 -8.705 1.00 95.44 107 ALA A N 1
ATOM 871 C CA . ALA A 1 107 ? -5.040 7.944 -7.576 1.00 95.44 107 ALA A CA 1
ATOM 872 C C . ALA A 1 107 ? -4.756 6.839 -6.536 1.00 95.44 107 ALA A C 1
ATOM 874 O O . ALA A 1 107 ? -3.603 6.635 -6.169 1.00 95.44 107 ALA A O 1
ATOM 875 N N . LYS A 1 108 ? -5.773 6.067 -6.119 1.00 95.12 108 LYS A N 1
ATOM 876 C CA . LYS A 1 108 ? -5.592 4.927 -5.196 1.00 95.12 108 LYS A CA 1
ATOM 877 C C . LYS A 1 108 ? -4.593 3.908 -5.751 1.00 95.12 108 LYS A C 1
ATOM 879 O O . LYS A 1 108 ? -3.688 3.481 -5.044 1.00 95.12 108 LYS A O 1
ATOM 884 N N . THR A 1 109 ? -4.788 3.492 -6.997 1.00 95.25 109 THR A N 1
ATOM 885 C CA . THR A 1 109 ? -3.997 2.437 -7.641 1.00 95.25 109 THR A CA 1
ATOM 886 C C . THR A 1 109 ? -2.551 2.881 -7.838 1.00 95.25 109 THR A C 1
ATOM 888 O O . THR A 1 109 ? -1.638 2.124 -7.519 1.00 95.25 109 THR A O 1
ATOM 891 N N . SER A 1 110 ? -2.338 4.128 -8.263 1.00 95.81 110 SER A N 1
ATOM 892 C CA . SER A 1 110 ? -1.006 4.728 -8.366 1.00 95.81 110 SER A CA 1
ATOM 893 C C . SER A 1 110 ? -0.322 4.827 -7.003 1.00 95.81 110 SER A C 1
ATOM 895 O O . SER A 1 110 ? 0.820 4.403 -6.871 1.00 95.81 110 SER A O 1
ATOM 897 N N . ALA A 1 111 ? -1.022 5.305 -5.966 1.00 96.44 111 ALA A N 1
ATOM 898 C CA . ALA A 1 111 ? -0.485 5.368 -4.604 1.00 96.44 111 ALA A CA 1
ATOM 899 C C . ALA A 1 111 ? -0.085 3.981 -4.078 1.00 96.44 111 ALA A C 1
ATOM 901 O O . ALA A 1 111 ? 0.979 3.824 -3.483 1.00 96.44 111 ALA A O 1
ATOM 902 N N . LEU A 1 112 ? -0.914 2.965 -4.338 1.00 96.75 112 LEU A N 1
ATOM 903 C CA . LEU A 1 112 ? -0.649 1.591 -3.920 1.00 96.75 112 LEU A CA 1
ATOM 904 C C . LEU A 1 112 ? 0.602 1.020 -4.598 1.00 96.75 112 LEU A C 1
ATOM 906 O O . LEU A 1 112 ? 1.454 0.453 -3.919 1.00 96.75 112 LEU A O 1
ATOM 910 N N . PHE A 1 113 ? 0.741 1.214 -5.912 1.00 97.19 113 PHE A N 1
ATOM 911 C CA . PHE A 1 113 ? 1.927 0.783 -6.652 1.00 97.19 113 PHE A CA 1
ATOM 912 C C . PHE A 1 113 ? 3.200 1.478 -6.152 1.00 97.19 113 PHE A C 1
ATOM 914 O O . PHE A 1 113 ? 4.179 0.805 -5.840 1.00 97.19 113 PHE A O 1
ATOM 921 N N . VAL A 1 114 ? 3.170 2.807 -6.000 1.00 96.12 114 VAL A N 1
ATOM 922 C CA . VAL A 1 114 ? 4.317 3.584 -5.501 1.00 96.12 114 VAL A CA 1
ATOM 923 C C . VAL A 1 114 ? 4.720 3.139 -4.096 1.00 96.12 114 VAL A C 1
ATOM 925 O O . VAL A 1 114 ? 5.907 2.967 -3.830 1.00 96.12 114 VAL A O 1
ATOM 928 N N . LYS A 1 115 ? 3.745 2.888 -3.211 1.00 96.44 115 LYS A N 1
ATOM 929 C CA . LYS A 1 115 ? 4.000 2.342 -1.871 1.00 96.44 115 LYS A CA 1
ATOM 930 C C . LYS A 1 115 ? 4.721 0.998 -1.945 1.00 96.44 115 LYS A C 1
ATOM 932 O O . LYS A 1 115 ? 5.677 0.791 -1.208 1.00 96.44 115 LYS A O 1
ATOM 937 N N . TYR A 1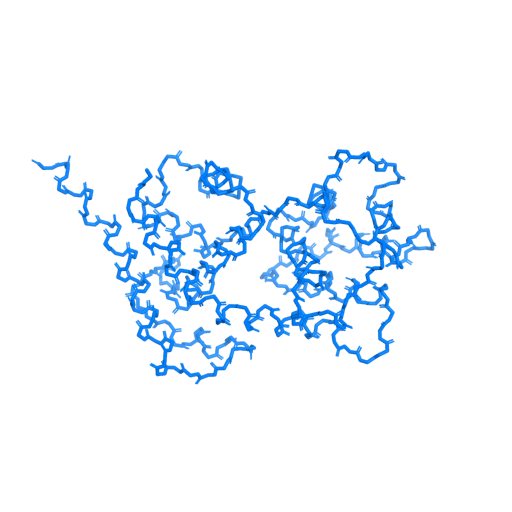 116 ? 4.290 0.090 -2.818 1.00 97.56 116 TYR A N 1
ATOM 938 C CA . TYR A 1 116 ? 4.943 -1.213 -2.943 1.00 97.56 116 TYR A CA 1
ATOM 939 C C . TYR A 1 116 ? 6.354 -1.115 -3.509 1.00 97.56 116 TYR A C 1
ATOM 941 O O . TYR A 1 116 ? 7.245 -1.752 -2.960 1.00 97.56 116 TYR A O 1
ATOM 949 N N . ILE A 1 117 ? 6.586 -0.272 -4.517 1.00 96.88 117 ILE A N 1
ATOM 950 C CA . ILE A 1 117 ? 7.943 0.021 -4.995 1.00 96.88 117 ILE A CA 1
ATOM 951 C C . ILE A 1 117 ? 8.815 0.556 -3.853 1.00 96.88 117 ILE A C 1
ATOM 953 O O . ILE A 1 117 ? 9.908 0.044 -3.629 1.00 96.88 117 ILE A O 1
ATOM 957 N N . TYR A 1 118 ? 8.315 1.520 -3.077 1.00 95.69 118 TYR A N 1
ATOM 958 C CA . TYR A 1 118 ? 9.035 2.038 -1.916 1.00 95.69 118 TYR A CA 1
ATOM 959 C C . TYR A 1 118 ? 9.389 0.915 -0.928 1.00 95.69 118 TYR A C 1
ATOM 961 O O . TYR A 1 118 ? 10.562 0.717 -0.630 1.00 95.69 118 TYR A O 1
ATOM 969 N N . LEU A 1 119 ? 8.406 0.117 -0.494 1.00 95.75 119 LEU A N 1
ATOM 970 C CA . LEU A 1 119 ? 8.621 -0.980 0.456 1.00 95.75 119 LEU A CA 1
ATOM 971 C C . LEU A 1 119 ? 9.625 -2.020 -0.055 1.00 95.75 119 LEU A C 1
ATOM 973 O O . LEU A 1 119 ? 10.502 -2.422 0.702 1.00 95.75 119 LEU A O 1
ATOM 977 N N . ILE A 1 120 ? 9.542 -2.418 -1.327 1.00 96.69 120 ILE A N 1
ATOM 978 C CA . ILE A 1 120 ? 10.476 -3.376 -1.942 1.00 96.69 120 ILE A CA 1
ATOM 979 C C . ILE A 1 120 ? 11.924 -2.881 -1.854 1.00 96.69 120 ILE A C 1
ATOM 981 O O . ILE A 1 120 ? 12.844 -3.671 -1.652 1.00 96.69 120 ILE A O 1
ATOM 985 N N . HIS A 1 121 ? 12.136 -1.573 -1.994 1.00 95.38 121 HIS A N 1
ATOM 986 C CA . HIS A 1 121 ? 13.471 -0.990 -2.015 1.00 95.38 121 HIS A CA 1
ATOM 987 C C . HIS A 1 121 ? 13.995 -0.553 -0.642 1.00 95.38 121 HIS A C 1
ATOM 989 O O . HIS A 1 121 ? 15.213 -0.413 -0.490 1.00 95.38 121 HIS A O 1
ATOM 995 N N . THR A 1 122 ? 13.119 -0.371 0.352 1.00 92.94 122 THR A N 1
ATOM 996 C CA . THR A 1 122 ? 13.494 0.157 1.677 1.00 92.94 122 THR A CA 1
ATOM 997 C C . THR A 1 122 ? 13.283 -0.786 2.849 1.00 92.94 122 THR A C 1
ATOM 999 O O . THR A 1 122 ? 13.885 -0.557 3.892 1.00 92.94 122 THR A O 1
ATOM 1002 N N . ASP A 1 123 ? 12.389 -1.772 2.745 1.00 93.56 123 ASP A N 1
ATOM 1003 C CA . ASP A 1 123 ? 12.137 -2.701 3.848 1.00 93.56 123 ASP A CA 1
ATOM 1004 C C . ASP A 1 123 ? 13.165 -3.835 3.819 1.00 93.56 123 ASP A C 1
ATOM 1006 O O . ASP A 1 123 ? 13.309 -4.546 2.821 1.00 93.56 123 ASP A O 1
ATOM 1010 N N . ASP A 1 124 ? 13.867 -4.026 4.933 1.00 93.19 124 ASP A N 1
ATOM 1011 C CA . ASP A 1 124 ? 14.896 -5.056 5.070 1.00 93.19 124 ASP A CA 1
ATOM 1012 C C . ASP A 1 124 ? 14.348 -6.470 4.835 1.00 93.19 124 ASP A C 1
ATOM 1014 O O . ASP A 1 124 ? 15.075 -7.336 4.345 1.00 93.19 124 ASP A O 1
ATOM 1018 N N . SER A 1 125 ? 13.060 -6.713 5.118 1.00 93.62 125 SER A N 1
ATOM 1019 C CA . SER A 1 125 ? 12.415 -8.012 4.868 1.00 93.62 125 SER A CA 1
ATOM 1020 C C . SER A 1 125 ? 12.211 -8.327 3.379 1.00 93.62 125 SER A C 1
ATOM 1022 O O . SER A 1 125 ? 11.867 -9.463 3.033 1.00 93.62 125 SER A O 1
ATOM 1024 N N . LEU A 1 126 ? 12.410 -7.335 2.503 1.00 95.38 126 LEU A N 1
ATOM 1025 C CA . LEU A 1 126 ? 12.266 -7.430 1.051 1.00 95.38 126 LEU A CA 1
ATOM 1026 C C . LEU A 1 126 ? 13.579 -7.181 0.298 1.00 95.38 126 LEU A C 1
ATOM 1028 O O . LEU A 1 126 ? 13.575 -7.151 -0.932 1.00 95.38 126 LEU A O 1
ATOM 1032 N N . ARG A 1 127 ? 14.706 -7.047 1.007 1.00 92.75 127 ARG A N 1
ATOM 1033 C CA . ARG A 1 127 ? 16.001 -6.659 0.425 1.00 92.75 127 ARG A CA 1
ATOM 1034 C C . ARG A 1 127 ? 16.460 -7.542 -0.743 1.00 92.75 127 ARG A C 1
ATOM 1036 O O . ARG A 1 127 ? 17.066 -7.028 -1.676 1.00 92.75 127 ARG A O 1
ATOM 1043 N N . ASP A 1 128 ? 16.132 -8.835 -0.709 1.00 93.06 128 ASP A N 1
ATOM 1044 C CA . ASP A 1 128 ? 16.521 -9.817 -1.732 1.00 93.06 128 ASP A CA 1
ATOM 1045 C C . ASP A 1 128 ? 15.619 -9.746 -2.983 1.00 93.06 128 ASP A C 1
ATOM 1047 O O . ASP A 1 128 ? 15.895 -10.363 -4.011 1.00 93.06 128 ASP A O 1
ATOM 1051 N N . PHE A 1 129 ? 14.532 -8.972 -2.916 1.00 95.31 129 PHE A N 1
ATOM 1052 C CA . PHE A 1 129 ? 13.539 -8.827 -3.979 1.00 95.31 129 PHE A CA 1
ATOM 1053 C C . PHE A 1 129 ? 13.556 -7.452 -4.647 1.00 95.31 129 PHE A C 1
ATOM 1055 O O . PHE A 1 129 ? 12.673 -7.180 -5.464 1.00 95.31 129 PHE A O 1
ATOM 1062 N N . LYS A 1 130 ? 14.557 -6.610 -4.352 1.00 95.44 130 LYS A N 1
ATOM 1063 C CA . LYS A 1 130 ? 14.760 -5.331 -5.046 1.00 95.44 130 LYS A CA 1
ATOM 1064 C C . LYS A 1 130 ? 14.680 -5.520 -6.564 1.00 95.44 130 LYS A C 1
ATOM 1066 O O . LYS A 1 130 ? 15.108 -6.547 -7.103 1.00 95.44 130 LYS A O 1
ATOM 1071 N N . ILE A 1 131 ? 14.050 -4.554 -7.232 1.00 96.25 131 ILE A N 1
ATOM 1072 C CA . ILE A 1 131 ? 13.812 -4.610 -8.681 1.00 96.25 131 ILE A CA 1
ATOM 1073 C C . ILE A 1 131 ? 14.976 -3.948 -9.420 1.00 96.25 131 ILE A C 1
ATOM 1075 O O . ILE A 1 131 ? 15.536 -4.540 -10.332 1.00 96.25 131 ILE A O 1
ATOM 1079 N N . TRP A 1 132 ? 15.344 -2.742 -8.991 1.00 95.94 132 TRP A N 1
ATOM 1080 C CA . TRP A 1 132 ? 16.308 -1.867 -9.663 1.00 95.94 132 TRP A CA 1
ATOM 1081 C C . TRP A 1 132 ? 17.487 -1.456 -8.775 1.00 95.94 132 TRP A C 1
ATOM 1083 O O . TRP A 1 132 ? 17.298 -1.032 -7.631 1.00 95.94 132 TRP A O 1
ATOM 1093 N N . ASP A 1 133 ? 18.691 -1.479 -9.340 1.00 94.06 133 ASP A N 1
ATOM 1094 C CA . ASP A 1 133 ? 19.907 -1.015 -8.659 1.00 94.06 133 ASP A CA 1
ATOM 1095 C C . ASP A 1 133 ? 20.042 0.516 -8.668 1.00 94.06 133 ASP A C 1
ATOM 1097 O O . ASP A 1 133 ? 20.611 1.099 -7.748 1.00 94.06 133 ASP A O 1
ATOM 1101 N N . ASP A 1 134 ? 19.486 1.192 -9.680 1.00 93.69 134 ASP A N 1
ATOM 1102 C CA . ASP A 1 134 ? 19.540 2.652 -9.846 1.00 93.69 134 ASP A CA 1
ATOM 1103 C C . ASP A 1 134 ? 18.398 3.401 -9.129 1.00 93.69 134 ASP A C 1
ATOM 1105 O O . ASP A 1 134 ? 18.172 4.590 -9.374 1.00 93.69 134 ASP A O 1
ATOM 1109 N N . PHE A 1 135 ? 17.674 2.717 -8.241 1.00 90.19 135 PHE A N 1
ATOM 1110 C CA . PHE A 1 135 ? 16.598 3.299 -7.445 1.00 90.19 135 PHE A CA 1
ATOM 1111 C C . PHE A 1 135 ? 17.125 4.345 -6.446 1.00 90.19 135 PHE A C 1
ATOM 1113 O O . PHE A 1 135 ? 18.039 4.073 -5.667 1.00 90.19 135 PHE A O 1
ATOM 1120 N N . SER A 1 136 ? 16.493 5.523 -6.406 1.00 81.69 136 SER A N 1
ATOM 1121 C CA . SER A 1 136 ? 16.838 6.616 -5.486 1.00 81.69 136 SER A CA 1
ATOM 1122 C C . SER A 1 136 ? 15.661 6.995 -4.588 1.00 81.69 136 SER A C 1
ATOM 1124 O O . SER A 1 136 ? 14.552 7.238 -5.057 1.00 81.69 136 SER A O 1
ATOM 1126 N N . LEU A 1 137 ? 15.921 7.104 -3.282 1.00 73.38 137 LEU A N 1
ATOM 1127 C CA . LEU A 1 137 ? 14.911 7.431 -2.270 1.00 73.38 137 LEU A CA 1
ATOM 1128 C C . LEU A 1 137 ? 14.435 8.884 -2.297 1.00 73.38 137 LEU A C 1
ATOM 1130 O O . LEU A 1 137 ? 13.328 9.171 -1.844 1.00 73.38 137 LEU A O 1
ATOM 1134 N N . ASN A 1 138 ? 15.259 9.792 -2.817 1.00 63.28 138 ASN A N 1
ATOM 1135 C CA . ASN A 1 138 ? 15.044 11.237 -2.704 1.00 63.28 138 ASN A CA 1
ATOM 1136 C C . ASN A 1 138 ? 13.883 11.757 -3.573 1.00 63.28 138 ASN A C 1
ATOM 1138 O O . ASN A 1 138 ? 13.548 12.934 -3.497 1.00 63.28 138 ASN A O 1
ATOM 1142 N N . GLU A 1 139 ? 13.264 10.892 -4.380 1.00 64.00 139 GLU A N 1
ATOM 1143 C CA . GLU A 1 139 ? 12.229 11.246 -5.362 1.00 64.00 139 GLU A CA 1
ATOM 1144 C C . GLU A 1 139 ? 10.831 10.705 -4.999 1.00 64.00 139 GLU A C 1
ATOM 1146 O O . GLU A 1 139 ? 9.890 10.818 -5.786 1.00 64.00 139 GLU A O 1
ATOM 1151 N N . TYR A 1 140 ? 10.673 10.108 -3.812 1.00 76.50 140 TYR A N 1
ATOM 1152 C CA . TYR A 1 140 ? 9.437 9.432 -3.417 1.00 76.50 140 TYR A CA 1
ATOM 1153 C C . TYR A 1 140 ? 8.680 10.195 -2.338 1.00 76.50 140 TYR A C 1
ATOM 1155 O O . TYR A 1 140 ? 9.090 10.229 -1.181 1.00 76.50 140 TYR A O 1
ATOM 1163 N N . GLU A 1 141 ? 7.516 10.716 -2.710 1.00 84.12 141 GLU A N 1
ATOM 1164 C CA . GLU A 1 141 ? 6.487 11.164 -1.777 1.00 84.12 141 GLU A CA 1
ATOM 1165 C C . GLU A 1 141 ? 5.362 10.125 -1.768 1.00 84.12 141 GLU A C 1
ATOM 1167 O O . GLU A 1 141 ? 4.678 9.908 -2.776 1.00 84.12 141 GLU A O 1
ATOM 1172 N N . LEU A 1 142 ? 5.200 9.429 -0.642 1.00 93.19 142 LEU A N 1
ATOM 1173 C CA . LEU A 1 142 ? 4.110 8.477 -0.488 1.00 93.19 142 LEU A CA 1
ATOM 1174 C C . LEU A 1 142 ? 2.788 9.203 -0.267 1.00 93.19 142 LEU A C 1
ATOM 1176 O O . LEU A 1 142 ? 2.700 10.179 0.469 1.00 93.19 142 LEU A O 1
ATOM 1180 N N . LYS A 1 143 ? 1.736 8.644 -0.861 1.00 95.06 143 LYS A N 1
ATOM 1181 C CA . LYS A 1 143 ? 0.350 8.999 -0.567 1.00 95.06 143 LYS A CA 1
ATOM 1182 C C . LYS A 1 143 ? -0.359 7.781 0.002 1.00 95.06 143 LYS A C 1
ATOM 1184 O O . LYS A 1 143 ? -0.110 6.657 -0.434 1.00 95.06 143 LYS A O 1
ATOM 1189 N N . LEU A 1 144 ? -1.264 8.002 0.946 1.00 95.62 144 LEU A N 1
ATOM 1190 C CA . LEU A 1 144 ? -2.154 6.982 1.479 1.00 95.62 144 LEU A CA 1
ATOM 1191 C C . LEU A 1 144 ? -3.097 6.505 0.357 1.00 95.62 144 LEU A C 1
ATOM 1193 O O . LEU A 1 144 ? -3.826 7.328 -0.209 1.00 95.62 144 LEU A O 1
ATOM 1197 N N . PRO A 1 145 ? -3.137 5.200 0.031 1.00 96.12 145 PRO A N 1
ATOM 1198 C CA . PRO A 1 145 ? -4.103 4.633 -0.906 1.00 96.12 145 PRO A CA 1
ATOM 1199 C C . PRO A 1 145 ? -5.529 4.653 -0.331 1.00 96.12 145 PRO A C 1
ATOM 1201 O O . PRO A 1 145 ? -6.017 3.677 0.229 1.00 96.12 145 PRO A O 1
ATOM 1204 N N . VAL A 1 146 ? -6.225 5.780 -0.476 1.00 95.00 146 VAL A N 1
ATOM 1205 C CA . VAL A 1 146 ? -7.580 5.961 0.065 1.00 95.00 146 VAL A CA 1
ATOM 1206 C C . VAL A 1 146 ? -8.609 5.157 -0.732 1.00 95.00 146 VAL A C 1
ATOM 1208 O O . VAL A 1 146 ? -8.733 5.300 -1.950 1.00 95.00 146 VAL A O 1
ATOM 1211 N N . ASP A 1 147 ? -9.394 4.342 -0.030 1.00 93.31 147 ASP A N 1
ATOM 1212 C CA . ASP A 1 147 ? -10.548 3.635 -0.578 1.00 93.31 147 ASP A CA 1
ATOM 1213 C C . ASP A 1 147 ? -11.769 3.717 0.344 1.00 93.31 147 ASP A C 1
ATOM 1215 O O . ASP A 1 147 ? -11.743 4.388 1.372 1.00 93.31 147 ASP A O 1
ATOM 1219 N N . ALA A 1 148 ? -12.847 3.010 -0.002 1.00 93.25 148 ALA A N 1
ATOM 1220 C CA . ALA A 1 148 ? -14.090 3.047 0.761 1.00 93.25 148 ALA A CA 1
ATOM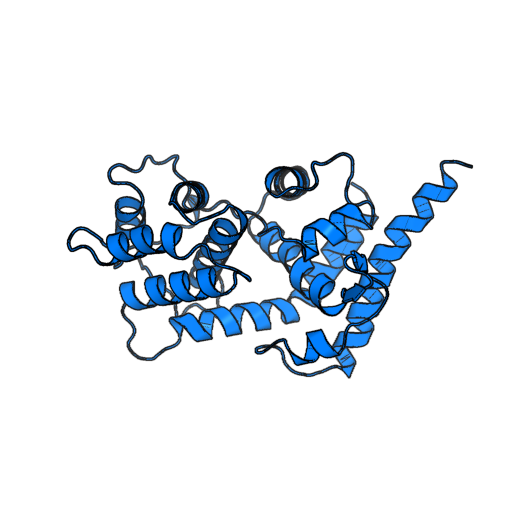 1221 C C . ALA A 1 148 ? -13.947 2.626 2.239 1.00 93.25 148 ALA A C 1
ATOM 1223 O O . ALA A 1 148 ? -14.779 3.036 3.047 1.00 93.25 148 ALA A O 1
ATOM 1224 N N . VAL A 1 149 ? -12.942 1.818 2.605 1.00 94.12 149 VAL A N 1
ATOM 1225 C CA . VAL A 1 149 ? -12.660 1.460 4.004 1.00 94.12 149 VAL A CA 1
ATOM 1226 C C . VAL A 1 149 ? -12.136 2.680 4.751 1.00 94.12 149 VAL A C 1
ATOM 1228 O O . VAL A 1 149 ? -12.705 3.059 5.775 1.00 94.12 149 VAL A O 1
ATOM 1231 N N . ILE A 1 150 ? -11.098 3.324 4.212 1.00 94.50 150 ILE A N 1
ATOM 1232 C CA . ILE A 1 150 ? -10.467 4.504 4.818 1.00 94.50 150 ILE A CA 1
ATOM 1233 C C . ILE A 1 150 ? -11.430 5.694 4.801 1.00 94.50 150 ILE A C 1
ATOM 1235 O O . ILE A 1 150 ? -11.647 6.317 5.838 1.00 94.50 150 ILE A O 1
ATOM 1239 N N . THR A 1 151 ? -12.084 5.969 3.668 1.00 93.62 151 THR A N 1
ATOM 1240 C CA . THR A 1 151 ? -13.092 7.034 3.555 1.00 93.62 151 THR A CA 1
ATOM 1241 C C . THR A 1 151 ? -14.185 6.876 4.609 1.00 93.62 151 THR A C 1
ATOM 1243 O O . THR A 1 151 ? -14.617 7.859 5.206 1.00 93.62 151 THR A O 1
ATOM 1246 N N . HIS A 1 152 ? -14.621 5.644 4.885 1.00 92.38 152 HIS A N 1
ATOM 1247 C CA . HIS A 1 152 ? -15.623 5.392 5.914 1.00 92.38 152 HIS A CA 1
ATOM 1248 C C . HIS A 1 152 ? -15.111 5.657 7.330 1.00 92.38 152 HIS A C 1
ATOM 1250 O O . HIS A 1 152 ? -15.845 6.240 8.125 1.00 92.38 152 HIS A O 1
ATOM 1256 N N . ILE A 1 153 ? -13.863 5.290 7.636 1.00 91.75 153 ILE A N 1
ATOM 1257 C CA . ILE A 1 153 ? -13.250 5.598 8.936 1.00 91.75 153 ILE A CA 1
ATOM 1258 C C . ILE A 1 153 ? -13.218 7.112 9.153 1.00 91.75 153 ILE A C 1
ATOM 1260 O O . ILE A 1 153 ? -13.620 7.579 10.219 1.00 91.75 153 ILE A O 1
ATOM 1264 N N . PHE A 1 154 ? -12.815 7.869 8.128 1.00 89.62 154 PHE A N 1
ATOM 1265 C CA . PHE A 1 154 ? -12.779 9.329 8.186 1.00 89.62 154 PHE A CA 1
ATOM 1266 C C . PHE A 1 154 ? -14.167 9.954 8.335 1.00 89.62 154 PHE A C 1
ATOM 1268 O O . PHE A 1 154 ? -14.354 10.854 9.152 1.00 89.62 154 PHE A O 1
ATOM 1275 N N . LYS A 1 155 ? -15.147 9.448 7.580 1.00 87.00 155 LYS A N 1
ATOM 1276 C CA . LYS A 1 155 ? -16.522 9.953 7.589 1.00 87.00 155 LYS A CA 1
ATOM 1277 C C . LYS A 1 155 ? -17.227 9.734 8.929 1.00 87.00 155 LYS A C 1
ATOM 1279 O O . LYS A 1 155 ? -17.857 10.656 9.432 1.00 87.00 155 LYS A O 1
ATOM 1284 N N . ASN A 1 156 ? -17.163 8.519 9.471 1.00 76.06 156 ASN A N 1
ATOM 1285 C CA . ASN A 1 156 ? -18.043 8.096 10.565 1.00 76.06 156 ASN A CA 1
ATOM 1286 C C . ASN A 1 156 ? -17.442 8.232 11.965 1.00 76.06 156 ASN A C 1
ATOM 1288 O O . ASN A 1 156 ? -18.178 8.082 12.934 1.00 76.06 156 ASN A O 1
ATOM 1292 N N . ASN A 1 157 ? -16.140 8.500 12.081 1.00 66.38 157 ASN A N 1
ATOM 1293 C CA . ASN A 1 157 ? -15.476 8.627 13.383 1.00 66.38 157 ASN A CA 1
ATOM 1294 C C . ASN A 1 157 ? -14.830 10.000 13.571 1.00 66.38 157 ASN A C 1
ATOM 1296 O O . ASN A 1 157 ? -13.834 10.133 14.274 1.00 66.38 157 ASN A O 1
ATOM 1300 N N . LEU A 1 158 ? -15.372 11.017 12.893 1.00 60.78 158 LEU A N 1
ATOM 1301 C CA . LEU A 1 158 ? -15.032 12.426 13.103 1.00 60.78 158 LEU A CA 1
ATOM 1302 C C . LEU A 1 158 ? -13.537 12.765 12.937 1.00 60.78 158 LEU A C 1
ATOM 1304 O O . LEU A 1 158 ? -13.092 13.821 13.374 1.00 60.78 158 LEU A O 1
ATOM 1308 N N . LEU A 1 159 ? -12.763 11.936 12.221 1.00 61.72 159 LEU A N 1
ATOM 1309 C CA . LEU A 1 159 ? -11.446 12.360 11.713 1.00 61.72 159 LEU A CA 1
ATOM 1310 C C . LEU A 1 159 ? -11.592 13.446 10.636 1.00 61.72 159 LEU A C 1
ATOM 1312 O O . LEU A 1 159 ? -10.615 14.083 10.253 1.00 61.72 159 LEU A O 1
ATOM 1316 N N . ASN A 1 160 ? -12.816 13.660 10.151 1.00 63.31 160 ASN A N 1
ATOM 1317 C CA . ASN A 1 160 ? -13.176 14.745 9.262 1.00 63.31 160 ASN A CA 1
ATOM 1318 C C . ASN A 1 160 ? -13.189 16.103 9.988 1.00 63.31 160 ASN A C 1
ATOM 1320 O O . ASN A 1 160 ? -14.250 16.689 10.206 1.00 63.31 160 ASN A O 1
ATOM 1324 N N . GLN A 1 161 ? -12.011 16.619 10.343 1.00 68.75 161 GLN A N 1
ATOM 1325 C CA . GLN A 1 161 ? -11.828 17.979 10.868 1.00 68.75 161 GLN A CA 1
ATOM 1326 C C . GLN A 1 161 ? -12.000 19.033 9.752 1.00 68.75 161 GLN A C 1
ATOM 1328 O O . GLN A 1 161 ? -11.111 19.844 9.499 1.00 68.75 161 GLN A O 1
ATOM 1333 N N . GLY A 1 162 ? -13.121 18.974 9.026 1.00 73.44 162 GLY A N 1
ATOM 1334 C CA . GLY A 1 162 ? -13.407 19.818 7.864 1.00 73.44 162 GLY A CA 1
ATOM 1335 C C . GLY A 1 162 ? -12.597 19.467 6.610 1.00 73.44 162 GLY A C 1
ATOM 1336 O O . GLY A 1 162 ? -12.447 20.317 5.734 1.00 73.44 162 GLY A O 1
ATOM 1337 N N . CYS A 1 163 ? -12.051 18.251 6.508 1.00 82.88 163 CYS A N 1
ATOM 1338 C CA . CYS A 1 163 ? -11.339 17.811 5.310 1.00 82.88 163 CYS A CA 1
ATOM 1339 C C . CYS A 1 163 ? -12.305 17.279 4.237 1.00 82.88 163 CYS A C 1
ATOM 1341 O O . CYS A 1 163 ? -13.403 16.790 4.511 1.00 82.88 163 CYS A O 1
ATOM 1343 N N . ARG A 1 164 ? -11.896 17.353 2.968 1.00 89.50 164 ARG A N 1
ATOM 1344 C CA . ARG A 1 164 ? -12.624 16.656 1.904 1.00 89.50 164 ARG A CA 1
ATOM 1345 C C . ARG A 1 164 ? -12.499 15.146 2.119 1.00 89.50 164 ARG A C 1
ATOM 1347 O O . ARG A 1 164 ? -11.404 14.625 2.311 1.00 89.50 164 ARG A O 1
ATOM 1354 N N . LEU A 1 165 ? -13.624 14.437 2.051 1.00 91.25 165 LEU A N 1
ATOM 1355 C CA . LEU A 1 165 ? -13.694 12.978 2.214 1.00 91.25 165 LEU A CA 1
ATOM 1356 C C . LEU A 1 165 ? -13.376 12.230 0.911 1.00 91.25 165 LEU A C 1
ATOM 1358 O O . LEU A 1 165 ? -14.065 11.283 0.529 1.00 91.25 165 LEU A O 1
ATOM 1362 N N . ASP A 1 166 ? -12.334 12.676 0.224 1.00 93.06 166 ASP A N 1
ATOM 1363 C CA . ASP A 1 166 ? -11.812 12.082 -0.998 1.00 93.06 166 ASP A CA 1
ATOM 1364 C C . ASP A 1 166 ? -10.305 11.819 -0.862 1.00 93.06 166 ASP A C 1
ATOM 1366 O O . ASP A 1 166 ? -9.709 12.024 0.198 1.00 93.06 166 ASP A O 1
ATOM 1370 N N . PHE A 1 167 ? -9.697 11.283 -1.922 1.00 95.00 167 PHE A N 1
ATOM 1371 C CA . PHE A 1 167 ? -8.282 10.919 -1.917 1.00 95.00 167 PHE A CA 1
ATOM 1372 C C . PHE A 1 167 ? -7.379 12.106 -1.560 1.00 95.00 167 PHE A C 1
ATOM 1374 O O . PHE A 1 167 ? -6.478 11.946 -0.736 1.00 95.00 167 PHE A O 1
ATOM 1381 N N . ASP A 1 168 ? -7.613 13.273 -2.167 1.00 94.31 168 ASP A N 1
ATOM 1382 C CA . ASP A 1 168 ? -6.749 14.438 -1.975 1.00 94.31 168 ASP A CA 1
ATOM 1383 C C . ASP A 1 168 ? -6.951 15.025 -0.575 1.00 94.31 168 ASP A C 1
ATOM 1385 O O . ASP A 1 168 ? -5.978 15.207 0.148 1.00 94.31 168 ASP A O 1
ATOM 1389 N N . GLY A 1 169 ? -8.198 15.220 -0.134 1.00 93.12 169 GLY A N 1
ATOM 1390 C CA . GLY A 1 169 ? -8.484 15.824 1.168 1.00 93.12 169 GLY A CA 1
ATOM 1391 C C . GLY A 1 169 ? -7.978 15.016 2.359 1.00 93.12 169 GLY A C 1
ATOM 1392 O O . GLY A 1 169 ? -7.493 15.592 3.335 1.00 93.12 169 GLY A O 1
ATOM 1393 N N . ILE A 1 170 ? -8.039 13.684 2.281 1.00 93.56 170 ILE A N 1
ATOM 1394 C CA . ILE A 1 170 ? -7.494 12.807 3.326 1.00 93.56 170 ILE A CA 1
ATOM 1395 C C . ILE A 1 170 ? -5.960 12.844 3.329 1.00 93.56 170 ILE A C 1
ATOM 1397 O O . ILE A 1 170 ? -5.356 12.920 4.400 1.00 93.56 170 ILE A O 1
ATOM 1401 N N . ASN A 1 171 ? -5.319 12.829 2.157 1.00 94.19 171 ASN A N 1
ATOM 1402 C CA . ASN A 1 171 ? -3.861 12.928 2.067 1.00 94.19 171 ASN A CA 1
ATOM 1403 C C . ASN A 1 171 ? -3.343 14.298 2.525 1.00 94.19 171 ASN A C 1
ATOM 1405 O O . ASN A 1 171 ? -2.370 14.353 3.270 1.00 94.19 171 ASN A O 1
ATOM 1409 N N . GLU A 1 172 ? -4.017 15.389 2.157 1.00 91.94 172 GLU A N 1
ATOM 1410 C CA . GLU A 1 172 ? -3.720 16.739 2.648 1.00 91.94 172 GLU A CA 1
ATOM 1411 C C . GLU A 1 172 ? -3.857 16.822 4.171 1.00 91.94 172 GLU A C 1
ATOM 1413 O O . GLU A 1 172 ? -3.005 17.395 4.849 1.00 91.94 172 GLU A O 1
ATOM 1418 N N . PHE A 1 173 ? -4.920 16.235 4.728 1.00 90.12 173 PHE A N 1
ATOM 1419 C CA . PHE A 1 173 ? -5.129 16.202 6.171 1.00 90.12 173 PHE A CA 1
ATOM 1420 C C . PHE A 1 173 ? -3.993 15.480 6.904 1.00 90.12 173 PHE A C 1
ATOM 1422 O O . PHE A 1 173 ? -3.477 16.007 7.889 1.00 90.12 173 PHE A O 1
ATOM 1429 N N . ILE A 1 174 ? -3.579 14.305 6.421 1.00 89.56 174 ILE A N 1
ATOM 1430 C CA . ILE A 1 174 ? -2.449 13.566 6.998 1.00 89.56 174 ILE A CA 1
ATOM 1431 C C . ILE A 1 174 ? -1.161 14.381 6.848 1.00 89.56 174 ILE A C 1
ATOM 1433 O O . ILE A 1 174 ? -0.473 14.601 7.844 1.00 89.56 174 ILE A O 1
ATOM 1437 N N . GLY A 1 175 ? -0.898 14.909 5.649 1.00 89.69 175 GLY A N 1
ATOM 1438 C CA . GLY A 1 175 ? 0.298 15.685 5.312 1.00 89.69 175 GLY A CA 1
ATOM 1439 C C . GLY A 1 175 ? 0.530 16.911 6.199 1.00 89.69 175 GLY A C 1
ATOM 1440 O O . GLY A 1 175 ? 1.675 17.246 6.493 1.00 89.69 175 GLY A O 1
ATOM 1441 N N . LYS A 1 176 ? -0.540 17.548 6.700 1.00 86.75 176 LYS A N 1
ATOM 1442 C CA . LYS A 1 176 ? -0.447 18.683 7.643 1.00 86.75 176 LYS A CA 1
ATOM 1443 C C . LYS A 1 176 ? 0.246 18.330 8.960 1.00 86.75 176 LYS A C 1
ATOM 1445 O O . LYS A 1 176 ? 0.859 19.202 9.570 1.00 86.75 176 LYS A O 1
ATOM 1450 N N . TYR A 1 177 ? 0.115 17.088 9.419 1.00 82.88 177 TYR A N 1
ATOM 1451 C CA . TYR A 1 177 ? 0.628 16.647 10.721 1.00 82.88 177 TYR A CA 1
ATOM 1452 C C . TYR A 1 177 ? 1.728 15.588 10.611 1.00 82.88 177 TYR A C 1
ATOM 1454 O O . TYR A 1 177 ? 2.475 15.378 11.564 1.00 82.88 177 TYR A O 1
ATOM 1462 N N . TYR A 1 178 ? 1.816 14.928 9.459 1.00 83.44 178 TYR A N 1
ATOM 1463 C CA . TYR A 1 178 ? 2.669 13.782 9.194 1.00 83.44 178 TYR A CA 1
ATOM 1464 C C . TYR A 1 178 ? 3.218 13.875 7.773 1.00 83.44 178 TYR A C 1
ATOM 1466 O O . TYR A 1 178 ? 2.499 13.637 6.806 1.00 83.44 178 TYR A O 1
ATOM 1474 N N . SER A 1 179 ? 4.491 14.230 7.640 1.00 79.75 179 SER A N 1
ATOM 1475 C CA . SER A 1 179 ? 5.108 14.520 6.341 1.00 79.75 179 SER A CA 1
ATOM 1476 C C . SER A 1 179 ? 6.116 13.469 5.883 1.00 79.75 179 SER A C 1
ATOM 1478 O O . SER A 1 179 ? 6.627 13.560 4.770 1.00 79.75 179 SER A O 1
ATOM 1480 N N . LYS A 1 180 ? 6.440 12.469 6.713 1.00 86.06 180 LYS A N 1
ATOM 1481 C CA . LYS A 1 180 ? 7.435 11.449 6.359 1.00 86.06 180 LYS A CA 1
ATOM 1482 C C . LYS A 1 180 ? 6.756 10.254 5.702 1.00 86.06 180 LYS A C 1
ATOM 1484 O O . LYS A 1 180 ? 5.711 9.808 6.162 1.00 86.06 180 LYS A O 1
ATOM 1489 N N . ASN A 1 181 ? 7.410 9.631 4.720 1.00 87.56 181 ASN A N 1
ATOM 1490 C CA . ASN A 1 181 ? 6.915 8.402 4.076 1.00 87.56 181 ASN A CA 1
ATOM 1491 C C . ASN A 1 181 ? 6.542 7.301 5.082 1.00 87.56 181 ASN A C 1
ATOM 1493 O O . ASN A 1 181 ? 5.514 6.643 4.937 1.00 87.56 181 ASN A O 1
ATOM 1497 N N . ASN A 1 182 ? 7.329 7.142 6.150 1.00 90.25 182 ASN A N 1
ATOM 1498 C CA . ASN A 1 182 ? 7.030 6.172 7.203 1.00 90.25 182 ASN A CA 1
ATOM 1499 C C . ASN A 1 182 ? 5.703 6.460 7.934 1.00 90.25 182 ASN A C 1
ATOM 1501 O O . ASN A 1 182 ? 5.066 5.531 8.424 1.00 90.25 182 ASN A O 1
ATOM 1505 N N . ASP A 1 183 ? 5.258 7.715 7.992 1.00 92.25 183 ASP A N 1
ATOM 1506 C CA . ASP A 1 183 ? 3.956 8.045 8.566 1.00 92.25 183 ASP A CA 1
ATOM 1507 C C . ASP A 1 183 ? 2.809 7.583 7.668 1.00 92.25 183 ASP A C 1
ATOM 1509 O O . ASP A 1 183 ? 1.827 7.045 8.171 1.00 92.25 183 ASP A O 1
ATOM 1513 N N . PHE A 1 184 ? 2.940 7.730 6.347 1.00 94.31 184 PHE A N 1
ATOM 1514 C CA . PHE A 1 184 ? 1.943 7.236 5.392 1.00 94.31 184 PHE A CA 1
ATOM 1515 C C . PHE A 1 184 ? 1.825 5.709 5.422 1.00 94.31 184 PHE A C 1
ATOM 1517 O O . PHE A 1 184 ? 0.720 5.187 5.298 1.00 94.31 184 PHE A O 1
ATOM 1524 N N . ILE A 1 185 ? 2.932 4.996 5.661 1.00 95.06 185 ILE A N 1
ATOM 1525 C CA . ILE A 1 185 ? 2.915 3.543 5.896 1.00 95.06 185 ILE A CA 1
ATOM 1526 C C . ILE A 1 185 ? 2.118 3.213 7.164 1.00 95.06 185 ILE A C 1
ATOM 1528 O O . ILE A 1 185 ? 1.282 2.318 7.143 1.00 95.06 185 ILE A O 1
ATOM 1532 N N . ILE A 1 186 ? 2.325 3.956 8.256 1.00 96.06 186 ILE A N 1
ATOM 1533 C CA . ILE A 1 186 ? 1.565 3.754 9.501 1.00 96.06 186 ILE A CA 1
ATOM 1534 C C . ILE A 1 186 ? 0.081 4.088 9.307 1.00 96.06 186 ILE A C 1
ATOM 1536 O O . ILE A 1 186 ? -0.781 3.390 9.829 1.00 96.06 186 ILE A O 1
ATOM 1540 N N . TRP A 1 187 ? -0.250 5.136 8.558 1.00 95.88 187 TRP A N 1
ATOM 1541 C CA . TRP A 1 187 ? -1.645 5.490 8.291 1.00 95.88 187 TRP A CA 1
ATOM 1542 C C . TRP A 1 187 ? -2.361 4.482 7.388 1.00 95.88 187 TRP A C 1
ATOM 1544 O O . TRP A 1 187 ? -3.574 4.316 7.504 1.00 95.88 187 TRP A O 1
ATOM 1554 N N . ASP A 1 188 ? -1.634 3.762 6.539 1.00 95.88 188 ASP A N 1
ATOM 1555 C CA . ASP A 1 188 ? -2.177 2.691 5.700 1.00 95.88 188 ASP A CA 1
ATOM 1556 C C . ASP A 1 188 ? -2.646 1.465 6.505 1.00 95.88 188 ASP A C 1
ATOM 1558 O O . ASP A 1 188 ? -3.532 0.735 6.058 1.00 95.88 188 ASP A O 1
ATOM 1562 N N . GLU A 1 189 ? -2.194 1.315 7.754 1.00 97.31 189 GLU A N 1
ATOM 1563 C CA . GLU A 1 189 ? -2.729 0.340 8.717 1.00 97.31 189 GLU A CA 1
ATOM 1564 C C . GLU A 1 189 ? -4.236 0.507 8.965 1.00 97.31 189 GLU A C 1
ATOM 1566 O O . GLU A 1 189 ? -4.925 -0.457 9.312 1.00 97.31 189 GLU A O 1
ATOM 1571 N N . LEU A 1 190 ? -4.785 1.709 8.739 1.00 96.50 190 LEU A N 1
ATOM 1572 C CA . LEU A 1 190 ? -6.229 1.948 8.779 1.00 96.50 190 LEU A CA 1
ATOM 1573 C C . LEU A 1 190 ? -7.002 1.008 7.857 1.00 96.50 190 LEU A C 1
ATOM 1575 O O . LEU A 1 190 ? -8.122 0.620 8.194 1.00 96.50 190 LEU A O 1
ATOM 1579 N N . TRP A 1 191 ? -6.433 0.649 6.703 1.00 96.94 191 TRP A N 1
ATOM 1580 C CA . TRP A 1 191 ? -7.091 -0.253 5.770 1.00 96.94 191 TRP A CA 1
ATOM 1581 C C . TRP A 1 191 ? -7.309 -1.629 6.399 1.00 96.94 191 TRP A C 1
ATOM 1583 O O . TRP A 1 191 ? -8.427 -2.132 6.356 1.00 96.94 191 TRP A O 1
ATOM 1593 N N . PHE A 1 192 ? -6.289 -2.206 7.042 1.00 97.88 192 PHE A N 1
ATOM 1594 C CA . PHE A 1 192 ? -6.386 -3.524 7.672 1.00 97.88 192 PHE A CA 1
ATOM 1595 C C . PHE A 1 192 ? -7.430 -3.533 8.788 1.00 97.88 192 PHE A C 1
ATOM 1597 O O . PHE A 1 192 ? -8.385 -4.312 8.746 1.00 97.88 192 PHE A O 1
ATOM 1604 N N . TRP A 1 193 ? -7.285 -2.620 9.752 1.00 97.75 193 TRP A N 1
ATOM 1605 C CA . TRP A 1 193 ? -8.169 -2.563 10.914 1.00 97.75 193 TRP A CA 1
ATOM 1606 C C . TRP A 1 193 ? -9.595 -2.196 10.520 1.00 97.75 193 TRP A C 1
ATOM 1608 O O . TRP A 1 193 ? -10.546 -2.819 10.988 1.00 97.75 193 TRP A O 1
ATOM 1618 N N . GLY A 1 194 ? -9.759 -1.242 9.603 1.00 96.50 194 GLY A N 1
ATOM 1619 C CA . GLY A 1 194 ? -11.057 -0.893 9.044 1.00 96.50 194 GLY A CA 1
ATOM 1620 C C . GLY A 1 194 ? -11.676 -2.041 8.251 1.00 96.50 194 GLY A C 1
ATOM 1621 O O . GLY A 1 194 ? -12.878 -2.269 8.343 1.00 96.50 194 GLY A O 1
ATOM 1622 N N . PHE A 1 195 ? -10.887 -2.807 7.494 1.00 96.56 195 PHE A N 1
ATOM 1623 C CA . PHE A 1 195 ? -11.398 -3.916 6.697 1.00 96.56 195 PHE A CA 1
ATOM 1624 C C . PHE A 1 195 ? -12.057 -4.962 7.594 1.00 96.56 195 PHE A C 1
ATOM 1626 O O . PHE A 1 195 ? -13.242 -5.241 7.396 1.00 96.56 195 PHE A O 1
ATOM 1633 N N . ILE A 1 196 ? -11.340 -5.457 8.607 1.00 97.69 196 ILE A N 1
ATOM 1634 C CA . ILE A 1 196 ? -11.812 -6.508 9.526 1.00 97.69 196 ILE A CA 1
ATOM 1635 C C . ILE A 1 196 ? -12.824 -6.024 10.570 1.00 97.69 196 ILE A C 1
ATOM 1637 O O . ILE A 1 196 ? -13.312 -6.832 11.346 1.00 97.69 196 ILE A O 1
ATOM 1641 N N . THR A 1 197 ? -13.160 -4.735 10.620 1.00 96.62 197 THR A N 1
ATOM 1642 C CA . THR A 1 197 ? -14.160 -4.189 11.566 1.00 96.62 197 THR A CA 1
ATOM 1643 C C . THR A 1 197 ? -15.366 -3.565 10.870 1.00 96.62 197 THR A C 1
ATOM 1645 O O . THR A 1 197 ? -16.259 -3.014 11.513 1.00 96.62 197 THR A O 1
ATOM 1648 N N . GLN A 1 198 ? -15.414 -3.659 9.539 1.00 94.88 198 GLN A N 1
ATOM 1649 C CA . GLN A 1 198 ? -16.504 -3.130 8.732 1.00 94.88 198 GLN A CA 1
ATOM 1650 C C . GLN A 1 198 ? -17.288 -4.232 8.030 1.00 94.88 198 GLN A C 1
ATOM 1652 O O . GLN A 1 198 ? -16.723 -5.222 7.559 1.00 94.88 198 GLN A O 1
ATOM 1657 N N . LYS A 1 199 ? -18.580 -4.005 7.813 1.00 93.75 199 LYS A N 1
ATOM 1658 C CA . LYS A 1 199 ? -19.435 -4.819 6.930 1.00 93.75 199 LYS A CA 1
ATOM 1659 C C . LYS A 1 199 ? -20.374 -3.936 6.113 1.00 93.75 199 LYS A C 1
ATOM 1661 O O . LYS A 1 199 ? -20.429 -2.726 6.330 1.00 93.75 199 LYS A O 1
ATOM 1666 N N . ILE A 1 200 ? -21.042 -4.540 5.133 1.00 91.06 200 ILE A N 1
ATOM 1667 C CA . ILE A 1 200 ? -22.108 -3.895 4.365 1.00 91.06 200 ILE A CA 1
ATOM 1668 C C . ILE A 1 200 ? -23.442 -4.417 4.895 1.00 91.06 200 ILE A C 1
ATOM 1670 O O . ILE A 1 200 ? -23.687 -5.617 4.856 1.00 91.06 200 ILE A O 1
ATOM 1674 N N . GLU A 1 201 ? -24.287 -3.514 5.375 1.00 90.81 201 GLU A N 1
ATOM 1675 C CA . GLU A 1 201 ? -25.652 -3.770 5.832 1.00 90.81 201 GLU A CA 1
ATOM 1676 C C . GLU A 1 201 ? -26.586 -2.797 5.115 1.00 90.81 201 GLU A C 1
ATOM 1678 O O . GLU A 1 201 ? -26.319 -1.596 5.087 1.00 90.81 201 GLU A O 1
ATOM 1683 N N . ASN A 1 202 ? -27.672 -3.287 4.508 1.00 89.81 202 ASN A N 1
ATOM 1684 C CA . ASN A 1 202 ? -28.638 -2.451 3.779 1.00 89.81 202 ASN A CA 1
ATOM 1685 C C . ASN A 1 202 ? -27.970 -1.488 2.773 1.00 89.81 202 ASN A C 1
ATOM 1687 O O . ASN A 1 202 ? -28.274 -0.294 2.734 1.00 89.81 202 ASN A O 1
ATOM 1691 N N . ASN A 1 203 ? -27.005 -1.997 1.996 1.00 87.50 203 ASN A N 1
ATOM 1692 C CA . ASN A 1 203 ? -26.181 -1.231 1.047 1.00 87.50 203 ASN A CA 1
ATOM 1693 C C . ASN A 1 203 ? -25.363 -0.080 1.667 1.00 87.50 203 ASN A C 1
ATOM 1695 O O . ASN A 1 203 ? -24.863 0.790 0.954 1.00 87.50 203 ASN A O 1
ATOM 1699 N N . LYS A 1 204 ? -25.183 -0.073 2.991 1.00 88.75 204 LYS A N 1
ATOM 1700 C CA . LYS A 1 204 ? -24.375 0.904 3.721 1.00 88.75 204 LYS A CA 1
ATOM 1701 C C . LYS A 1 204 ? -23.253 0.208 4.467 1.00 88.75 204 LYS A C 1
ATOM 1703 O O . LYS A 1 204 ? -23.398 -0.886 4.994 1.00 88.75 204 LYS A O 1
ATOM 1708 N N . ARG A 1 205 ? -22.104 0.866 4.519 1.00 90.62 205 ARG A N 1
ATOM 1709 C CA . ARG A 1 205 ? -20.974 0.405 5.320 1.00 90.62 205 ARG A CA 1
ATOM 1710 C C . ARG A 1 205 ? -21.208 0.771 6.782 1.00 90.62 205 ARG A C 1
ATOM 1712 O O . ARG A 1 205 ? -21.629 1.894 7.049 1.00 90.62 205 ARG A O 1
ATOM 1719 N N . VAL A 1 206 ? -20.922 -0.149 7.696 1.00 90.50 206 VAL A N 1
ATOM 1720 C CA . VAL A 1 206 ? -21.027 0.044 9.154 1.00 90.50 206 VAL A CA 1
ATOM 1721 C C . VAL A 1 206 ? -19.767 -0.472 9.852 1.00 90.50 206 VAL A C 1
ATOM 1723 O O . VAL A 1 206 ? -19.111 -1.366 9.315 1.00 90.50 206 VAL A O 1
ATOM 1726 N N . SER A 1 207 ? -19.439 0.081 11.028 1.00 88.69 207 SER A N 1
ATOM 1727 C CA . SER A 1 207 ? -18.229 -0.226 11.819 1.00 88.69 207 SER A CA 1
ATOM 1728 C C . SER A 1 207 ? -18.582 -0.493 13.287 1.00 88.69 207 SER A C 1
ATOM 1730 O O . SER A 1 207 ? -18.393 0.368 14.145 1.00 88.69 207 SER A O 1
ATOM 1732 N N . ASN A 1 208 ? -19.152 -1.663 13.579 1.00 84.44 208 ASN A N 1
ATOM 1733 C CA . ASN A 1 208 ? -19.760 -1.917 14.893 1.00 84.44 208 ASN A CA 1
ATOM 1734 C C . ASN A 1 208 ? -19.043 -3.009 15.695 1.00 84.44 208 ASN A C 1
ATOM 1736 O O . ASN A 1 208 ? -18.987 -2.909 16.925 1.00 84.44 208 ASN A O 1
ATOM 1740 N N . GLU A 1 209 ? -18.493 -4.007 14.999 1.00 92.19 209 GLU A N 1
ATOM 1741 C CA . GLU A 1 209 ? -17.950 -5.246 15.561 1.00 92.19 209 GLU A CA 1
ATOM 1742 C C . GLU A 1 209 ? -16.861 -5.849 14.660 1.00 92.19 209 GLU A C 1
ATOM 1744 O O . GLU A 1 209 ? -16.682 -5.443 13.509 1.00 92.19 209 GLU A O 1
ATOM 1749 N N . PHE A 1 210 ? -16.144 -6.839 15.189 1.00 96.50 210 PHE A N 1
ATOM 1750 C CA . PHE A 1 210 ? -15.190 -7.637 14.427 1.00 96.50 210 PHE A CA 1
ATOM 1751 C C . PHE A 1 210 ? -15.906 -8.477 13.358 1.00 96.50 210 PHE A C 1
ATOM 1753 O O . PHE A 1 210 ? -16.818 -9.246 13.652 1.00 96.50 210 PHE A O 1
ATOM 1760 N N . ASN A 1 211 ? -15.471 -8.347 12.107 1.00 96.88 211 ASN A N 1
ATOM 1761 C CA . ASN A 1 211 ? -15.959 -9.108 10.968 1.00 96.88 211 ASN A CA 1
ATOM 1762 C C . ASN A 1 211 ? -15.062 -10.326 10.733 1.00 96.88 211 ASN A C 1
ATOM 1764 O O . ASN A 1 211 ? -14.067 -10.270 10.005 1.00 96.88 211 ASN A O 1
ATOM 1768 N N . GLU A 1 212 ? -15.456 -11.437 11.340 1.00 96.44 212 GLU A N 1
ATOM 1769 C CA . GLU A 1 212 ? -14.714 -12.690 11.285 1.00 96.44 212 GLU A CA 1
ATOM 1770 C C . GLU A 1 212 ? -14.568 -13.243 9.857 1.00 96.44 212 GLU A C 1
ATOM 1772 O O . GLU A 1 212 ? -13.480 -13.667 9.471 1.00 96.44 212 GLU A O 1
ATOM 1777 N N . ASN A 1 213 ? -15.605 -13.146 9.020 1.00 95.75 213 ASN A N 1
ATOM 1778 C CA . ASN A 1 213 ? -15.531 -13.606 7.627 1.00 95.75 213 ASN A CA 1
ATOM 1779 C C . ASN A 1 213 ? -14.426 -12.883 6.852 1.00 95.75 213 ASN A C 1
ATOM 1781 O O . ASN A 1 213 ? -13.641 -13.501 6.136 1.00 95.75 213 ASN A O 1
ATOM 1785 N N . LYS A 1 214 ? -14.318 -11.564 7.028 1.00 96.19 214 LYS A N 1
ATOM 1786 C CA . LYS A 1 214 ? -13.246 -10.791 6.397 1.00 96.19 214 LYS A CA 1
ATOM 1787 C C . LYS A 1 214 ? -11.867 -11.162 6.922 1.00 96.19 214 LYS A C 1
ATOM 1789 O O . LYS A 1 214 ? -10.933 -11.222 6.129 1.00 96.19 214 LYS A O 1
ATOM 1794 N N . PHE A 1 215 ? -11.739 -11.420 8.220 1.00 97.50 215 PHE A N 1
ATOM 1795 C CA . PHE A 1 215 ? -10.493 -11.910 8.802 1.00 97.50 215 PHE A CA 1
ATOM 1796 C C . PHE A 1 215 ? -10.044 -13.229 8.153 1.00 97.50 215 PHE A C 1
ATOM 1798 O O . PHE A 1 215 ? -8.894 -13.340 7.719 1.00 97.50 215 PHE A O 1
ATOM 1805 N N . TRP A 1 216 ? -10.955 -14.194 8.003 1.00 97.06 216 TRP A N 1
ATOM 1806 C CA . TRP A 1 216 ? -10.651 -15.472 7.357 1.00 97.06 216 TRP A CA 1
ATOM 1807 C C . TRP A 1 216 ? -10.263 -15.315 5.878 1.00 97.06 216 TRP A C 1
ATOM 1809 O O . TRP A 1 216 ? -9.390 -16.039 5.403 1.00 97.06 216 TRP A O 1
ATOM 1819 N N . CYS A 1 217 ? -10.810 -14.319 5.174 1.00 95.19 217 CYS A N 1
ATOM 1820 C CA . CYS A 1 217 ? -10.463 -14.017 3.780 1.00 95.19 217 CYS A CA 1
ATOM 1821 C C . CYS A 1 217 ? -9.113 -13.296 3.576 1.00 95.19 217 CYS A C 1
ATOM 1823 O O . CYS A 1 217 ? -8.698 -13.114 2.431 1.00 95.19 217 CYS A O 1
ATOM 1825 N N . LEU A 1 218 ? -8.405 -12.868 4.630 1.00 95.75 218 LEU A N 1
ATOM 1826 C CA . LEU A 1 218 ? -7.094 -12.221 4.482 1.00 95.75 218 LEU A CA 1
ATOM 1827 C C . LEU A 1 218 ? -6.000 -13.252 4.189 1.00 95.75 218 LEU A C 1
ATOM 1829 O O . LEU A 1 218 ? -5.377 -13.777 5.105 1.00 95.75 218 LEU A O 1
ATOM 1833 N N . GLN A 1 219 ? -5.747 -13.526 2.912 1.00 94.44 219 GLN A N 1
ATOM 1834 C CA . GLN A 1 219 ? -4.888 -14.619 2.434 1.00 94.44 219 GLN A CA 1
ATOM 1835 C C . GLN A 1 219 ? -3.537 -14.756 3.160 1.00 94.44 219 GLN A C 1
ATOM 1837 O O . GLN A 1 219 ? -3.178 -15.850 3.581 1.00 94.44 219 GLN A O 1
ATOM 1842 N N . TYR A 1 220 ? -2.810 -13.655 3.339 1.00 96.31 220 TYR A N 1
ATOM 1843 C CA . TYR A 1 220 ? -1.416 -13.676 3.801 1.00 96.31 220 TYR A CA 1
ATOM 1844 C C . TYR A 1 220 ? -1.231 -13.509 5.316 1.00 96.31 220 TYR A C 1
ATOM 1846 O O . TYR A 1 220 ? -0.107 -13.523 5.804 1.00 96.31 220 TYR A O 1
ATOM 1854 N N . LEU A 1 221 ? -2.321 -13.325 6.059 1.00 96.88 221 LEU A N 1
ATOM 1855 C CA . LEU A 1 221 ? -2.294 -13.108 7.504 1.00 96.88 221 LEU A CA 1
ATOM 1856 C C . LEU A 1 221 ? -2.214 -14.439 8.268 1.00 96.88 221 LEU A C 1
ATOM 1858 O O . LEU A 1 221 ? -2.951 -15.375 7.945 1.00 96.88 221 LEU A O 1
ATOM 1862 N N . GLU A 1 222 ? -1.415 -14.501 9.332 1.00 94.94 222 GLU A N 1
ATOM 1863 C CA . GLU A 1 222 ? -1.473 -15.609 10.291 1.00 94.94 222 GLU A CA 1
ATOM 1864 C C . GLU A 1 222 ? -2.836 -15.618 10.998 1.00 94.94 222 GLU A C 1
ATOM 1866 O O . GLU A 1 222 ? -3.298 -14.599 11.513 1.00 94.94 222 GLU A O 1
ATOM 1871 N N . LYS A 1 223 ? -3.510 -16.771 11.020 1.00 95.25 223 LYS A N 1
ATOM 1872 C CA . LYS A 1 223 ? -4.891 -16.885 11.511 1.00 95.25 223 LYS A CA 1
ATOM 1873 C C . LYS A 1 223 ? -4.975 -17.008 13.038 1.00 95.25 223 LYS A C 1
ATOM 1875 O O . LYS A 1 223 ? -5.626 -17.904 13.562 1.00 95.25 223 LYS A O 1
ATOM 1880 N N . ASP A 1 224 ? -4.360 -16.064 13.748 1.00 96.00 224 ASP A N 1
ATOM 1881 C CA . ASP A 1 224 ? -4.430 -15.950 15.209 1.00 96.00 224 ASP A CA 1
ATOM 1882 C C . ASP A 1 224 ? -5.571 -15.013 15.639 1.00 96.00 224 ASP A C 1
ATOM 1884 O O . ASP A 1 224 ? -5.389 -13.836 15.974 1.00 96.00 224 ASP A O 1
ATOM 1888 N N . ILE A 1 225 ? -6.793 -15.547 15.598 1.00 96.00 225 ILE A N 1
ATOM 1889 C CA . ILE A 1 225 ? -8.000 -14.801 15.970 1.00 96.00 225 ILE A CA 1
ATOM 1890 C C . ILE A 1 225 ? -7.994 -14.381 17.448 1.00 96.00 225 ILE A C 1
ATOM 1892 O O . ILE A 1 225 ? -8.518 -13.315 17.776 1.00 96.00 225 ILE A O 1
ATOM 1896 N N . VAL A 1 226 ? -7.364 -15.174 18.325 1.00 96.94 226 VAL A N 1
ATOM 1897 C CA . VAL A 1 226 ? -7.297 -14.924 19.775 1.00 96.94 226 VAL A CA 1
ATOM 1898 C C . VAL A 1 226 ? -6.518 -13.643 20.062 1.00 96.94 226 VAL A C 1
ATOM 1900 O O . VAL A 1 226 ? -6.922 -12.869 20.927 1.00 96.94 226 VAL A O 1
ATOM 1903 N N . LYS A 1 227 ? -5.448 -13.370 19.305 1.00 96.38 227 LYS A N 1
ATOM 1904 C CA . LYS A 1 227 ? -4.709 -12.103 19.412 1.00 96.38 227 LYS A CA 1
ATOM 1905 C C . LYS A 1 227 ? -5.390 -10.947 18.682 1.00 96.38 227 LYS A C 1
ATOM 1907 O O . LYS A 1 227 ? -5.413 -9.828 19.191 1.00 96.38 227 LYS A O 1
ATOM 1912 N N . ILE A 1 228 ? -5.922 -11.184 17.484 1.00 97.75 228 ILE A N 1
ATOM 1913 C CA . ILE A 1 228 ? -6.351 -10.097 16.589 1.00 97.75 228 ILE A CA 1
ATOM 1914 C C . ILE A 1 228 ? -7.723 -9.538 16.964 1.00 97.75 228 ILE A C 1
ATOM 1916 O O . ILE A 1 228 ? -7.920 -8.322 16.898 1.00 97.75 228 ILE A O 1
ATOM 1920 N N . LYS A 1 229 ? -8.667 -10.383 17.393 1.00 97.75 229 LYS A N 1
ATOM 1921 C CA . LYS A 1 229 ? -10.023 -9.935 17.731 1.00 97.75 229 LYS A CA 1
ATOM 1922 C C . LYS A 1 229 ? -10.040 -8.903 18.875 1.00 97.75 229 LYS A C 1
ATOM 1924 O O . LYS A 1 229 ? -10.619 -7.836 18.660 1.00 97.75 229 LYS A O 1
ATOM 1929 N N . PRO A 1 230 ? -9.346 -9.102 20.017 1.00 97.81 230 PRO A N 1
ATOM 1930 C CA . PRO A 1 230 ? -9.283 -8.084 21.071 1.00 97.81 230 PRO A CA 1
ATOM 1931 C C . PRO A 1 230 ? -8.666 -6.755 20.607 1.00 97.81 230 PRO A C 1
ATOM 1933 O O . PRO A 1 230 ? -9.092 -5.678 21.026 1.00 97.81 230 PRO A O 1
ATOM 1936 N N . LEU A 1 231 ? -7.677 -6.797 19.707 1.00 98.19 231 LEU A N 1
ATOM 1937 C CA . LEU A 1 231 ? -7.075 -5.588 19.137 1.00 98.19 231 LEU A CA 1
ATOM 1938 C C . LEU A 1 231 ? -8.030 -4.862 18.186 1.00 98.19 231 LEU A C 1
ATOM 1940 O O . LEU A 1 231 ? -8.092 -3.635 18.204 1.00 98.19 231 LEU A O 1
ATOM 1944 N N . ALA A 1 232 ? -8.812 -5.600 17.399 1.00 97.69 232 ALA A N 1
ATOM 1945 C CA . ALA A 1 232 ? -9.849 -5.030 16.549 1.00 97.69 232 ALA A CA 1
ATOM 1946 C C . ALA A 1 232 ? -10.974 -4.381 17.378 1.00 97.69 232 ALA A C 1
ATOM 1948 O O . ALA A 1 232 ? -11.457 -3.300 17.039 1.00 97.69 232 ALA A O 1
ATOM 1949 N N . GLU A 1 233 ? -11.352 -4.989 18.503 1.00 96.00 233 GLU A N 1
ATOM 1950 C CA . GLU A 1 233 ? -12.290 -4.400 19.464 1.00 96.00 233 GLU A CA 1
ATOM 1951 C C . GLU A 1 233 ? -11.713 -3.127 20.100 1.00 96.00 233 GLU A C 1
ATOM 1953 O O . GLU A 1 233 ? -12.400 -2.106 20.165 1.00 96.00 233 GLU A O 1
ATOM 1958 N N . LYS A 1 234 ? -10.428 -3.130 20.479 1.00 95.50 234 LYS A N 1
ATOM 1959 C CA . LYS A 1 234 ? -9.717 -1.933 20.959 1.00 95.50 234 LYS A CA 1
ATOM 1960 C C . LYS A 1 234 ? -9.665 -0.830 19.899 1.00 95.50 234 LYS A C 1
ATOM 1962 O O . LYS A 1 234 ? -9.887 0.334 20.224 1.00 95.50 234 LYS A O 1
ATOM 1967 N N . PHE A 1 235 ? -9.417 -1.172 18.636 1.00 95.44 235 PHE A N 1
ATOM 1968 C CA . PHE A 1 235 ? -9.479 -0.230 17.517 1.00 95.44 235 PHE A CA 1
ATOM 1969 C C . PHE A 1 235 ? -10.866 0.415 17.410 1.00 95.44 235 PHE A C 1
ATOM 1971 O O . PHE A 1 235 ? -10.977 1.640 17.367 1.00 95.44 235 PHE A O 1
ATOM 1978 N N . LEU A 1 236 ? -11.932 -0.389 17.458 1.00 92.81 236 LEU A N 1
ATOM 1979 C CA . LEU A 1 236 ? -13.309 0.108 17.462 1.00 92.81 236 LEU A CA 1
ATOM 1980 C C . LEU A 1 236 ? -13.611 0.997 18.672 1.00 92.81 236 LEU A C 1
ATOM 1982 O O . LEU A 1 236 ? -14.307 1.994 18.520 1.00 92.81 236 LEU A O 1
ATOM 1986 N N . GLN A 1 237 ? -13.093 0.680 19.860 1.00 91.19 237 GLN A N 1
ATOM 1987 C CA . GLN A 1 237 ? -13.240 1.532 21.046 1.00 91.19 237 GLN A CA 1
ATOM 1988 C C . GLN A 1 237 ? -12.533 2.877 20.871 1.00 91.19 237 GLN A C 1
ATOM 1990 O O . GLN A 1 237 ? -13.115 3.911 21.193 1.00 91.19 237 GLN A O 1
ATOM 1995 N N . ILE A 1 238 ? -11.313 2.883 20.317 1.00 90.88 238 ILE A N 1
ATOM 1996 C CA . ILE A 1 238 ? -10.600 4.123 19.984 1.00 90.88 238 ILE A CA 1
ATOM 1997 C C . ILE A 1 238 ? -11.464 4.966 19.050 1.00 90.88 238 ILE A C 1
ATOM 1999 O O . ILE A 1 238 ? -11.643 6.144 19.339 1.00 90.88 238 ILE A O 1
ATOM 2003 N N . LEU A 1 239 ? -12.047 4.357 18.008 1.00 87.62 239 LEU A N 1
ATOM 2004 C CA . LEU A 1 239 ? -12.938 5.021 17.055 1.00 87.62 239 LEU A CA 1
ATOM 2005 C C . LEU A 1 239 ? -14.264 5.506 17.676 1.00 87.62 239 LEU A C 1
ATOM 2007 O O . LEU A 1 239 ? -14.684 6.624 17.405 1.00 87.62 239 LEU A O 1
ATOM 2011 N N . LYS A 1 240 ? -14.921 4.722 18.539 1.00 82.81 240 LYS A N 1
ATOM 2012 C CA . LYS A 1 240 ? -16.188 5.102 19.200 1.00 82.81 240 LYS A CA 1
ATOM 2013 C C . LYS A 1 240 ? -15.992 6.225 20.214 1.00 82.81 240 LYS A C 1
ATOM 2015 O O . LYS A 1 240 ? -16.803 7.142 20.273 1.00 82.81 240 LYS A O 1
ATOM 2020 N N . ASN A 1 241 ? -14.886 6.207 20.953 1.00 68.31 241 ASN A N 1
ATOM 2021 C CA . ASN A 1 241 ? -14.502 7.311 21.831 1.00 68.31 241 ASN A CA 1
ATOM 2022 C C . ASN A 1 241 ? -14.180 8.597 21.037 1.00 68.31 241 ASN A C 1
ATOM 2024 O O . ASN A 1 241 ? -14.186 9.684 21.615 1.00 68.31 241 ASN A O 1
ATOM 2028 N N . LEU A 1 242 ? -13.974 8.522 19.709 1.00 55.88 242 LEU A N 1
ATOM 2029 C CA . LEU A 1 242 ? -13.969 9.714 18.847 1.00 55.88 242 LEU A CA 1
ATOM 2030 C C . LEU A 1 242 ? -15.340 10.404 18.823 1.00 55.88 242 LEU A C 1
ATOM 2032 O O . LEU A 1 242 ? -15.364 11.632 18.778 1.00 55.88 242 LEU A O 1
ATOM 2036 N N . ASN A 1 243 ? -16.438 9.646 18.942 1.00 51.69 243 ASN A N 1
ATOM 2037 C CA . ASN A 1 243 ? -17.817 10.132 18.821 1.00 51.69 243 ASN A CA 1
ATOM 2038 C C . ASN A 1 243 ? -18.395 10.767 20.100 1.00 51.69 243 ASN A C 1
ATOM 2040 O O . ASN A 1 243 ? -19.254 11.633 19.982 1.00 51.69 243 ASN A O 1
ATOM 2044 N N . ILE A 1 244 ? -17.956 10.371 21.304 1.00 49.25 244 ILE A N 1
ATOM 2045 C CA . ILE A 1 244 ? -18.613 10.791 22.563 1.00 49.25 244 ILE A CA 1
ATOM 2046 C C . ILE A 1 244 ? -18.216 12.217 22.992 1.00 49.25 244 ILE A C 1
ATOM 2048 O O . ILE A 1 244 ? -19.086 13.026 23.291 1.00 49.25 244 ILE A O 1
ATOM 2052 N N . GLU A 1 245 ? -16.933 12.595 22.934 1.00 48.75 245 GLU A N 1
ATOM 2053 C CA . GLU A 1 245 ? -16.477 13.899 23.478 1.00 48.75 245 GLU A CA 1
ATOM 2054 C C . GLU A 1 245 ? -16.904 15.145 22.657 1.00 48.75 245 GLU A C 1
ATOM 2056 O O . GLU A 1 245 ? -16.516 16.264 22.987 1.00 48.75 245 GLU A O 1
ATOM 2061 N N . LEU A 1 246 ? -17.660 14.977 21.566 1.00 45.75 246 LEU A N 1
ATOM 2062 C CA . LEU A 1 246 ? -18.237 16.083 20.784 1.00 45.75 246 LEU A CA 1
ATOM 2063 C C . LEU A 1 246 ? -19.710 16.352 21.124 1.00 45.75 246 LEU A C 1
ATOM 2065 O O . LEU A 1 246 ? -20.208 17.426 20.797 1.00 45.75 246 LEU A O 1
ATOM 2069 N N . ILE A 1 247 ? -20.384 15.424 21.811 1.00 45.66 247 ILE A N 1
ATOM 2070 C CA . ILE A 1 247 ? -21.756 15.625 22.297 1.00 45.66 247 ILE A CA 1
ATOM 2071 C C . ILE A 1 247 ? -21.744 16.516 23.552 1.00 45.66 247 ILE A C 1
ATOM 2073 O O . ILE A 1 247 ? -22.567 17.418 23.659 1.00 45.66 247 ILE A O 1
ATOM 2077 N N . ASP A 1 248 ? -20.725 16.394 24.408 1.00 43.00 248 ASP A N 1
ATOM 2078 C CA . ASP A 1 248 ? -20.582 17.198 25.639 1.00 43.00 248 ASP A CA 1
ATOM 2079 C C . ASP A 1 248 ? -20.109 18.651 25.409 1.00 43.00 248 ASP A C 1
ATOM 2081 O O . ASP A 1 248 ? -19.850 19.385 26.357 1.00 43.00 248 ASP A O 1
ATOM 2085 N N . ARG A 1 249 ? -19.953 19.085 24.151 1.00 43.31 249 ARG A N 1
ATOM 2086 C CA . ARG A 1 249 ? -19.651 20.488 23.795 1.00 43.31 249 ARG A CA 1
ATOM 2087 C C . ARG A 1 249 ? -20.790 21.183 23.044 1.00 43.31 249 ARG A C 1
ATOM 2089 O O . ARG A 1 249 ? -20.613 22.313 22.594 1.00 43.31 249 ARG A O 1
ATOM 2096 N N . LEU A 1 250 ? -21.925 20.503 22.882 1.00 43.84 250 LEU A N 1
ATOM 2097 C CA . LEU A 1 250 ? -23.138 21.015 22.234 1.00 43.84 250 LEU A CA 1
ATOM 2098 C C . LEU A 1 250 ? -24.382 20.909 23.142 1.00 43.84 250 LEU A C 1
ATOM 2100 O O . LEU A 1 250 ? -25.498 21.107 22.663 1.00 43.84 250 LEU A O 1
ATOM 2104 N N . LEU A 1 251 ? -24.178 20.635 24.434 1.00 36.12 251 LEU A N 1
ATOM 2105 C CA . LEU A 1 251 ? -25.144 20.758 25.531 1.00 36.12 251 LEU A CA 1
ATOM 2106 C C . LEU A 1 251 ? -24.575 21.720 26.580 1.00 36.12 251 LEU A C 1
ATOM 2108 O O . LEU A 1 251 ? -25.393 22.387 27.248 1.00 36.12 251 LEU A O 1
#

Organism: NCBI:txid1101402